Protein AF-A0A662G1K0-F1 (afdb_monomer_lite)

Foldseek 3Di:
DLCVPPVVCVVCLVVVLVVVLVVLLCCCQQQVAQPVRPCCVVPDPSSVVSNVVSPPSVVSCVVRPLDDLAPVVLVVCVVDPDFALVSLLSLLSSLQNLLVVCVLQPLSVVVNVLSVVLNVVSVPDRGDDPVSSVSSSVSSVSNNVLVVVCVVLDVLQSQLLRLCCSLVVPDDSVLSSVLSVVLVVVCVVVVLLDPPSVVDPVSLVVSLVSQLVSCCVSVVVPVVCSVSSSVSNSVSNVVSD

Radius of gyration: 23.86 Å; chains: 1; bounding box: 54×46×72 Å

Secondary structure (DSSP, 8-state):
-TTTT-GGGSTTHHHHHHHHHHHHHHIIIII---GGGS-GGGS-HHHHHHHHHHS-HHHHHHHS-----SHHHHHHHHHS---SHHHHHHHHHHHHHHHHT-TT-HHHHHHHHHHHHHHHHHHH-SS--HHHHHHHHHHHHHHHHHHHHHHHH-TTTHHHHHHHHHH-TTS-HHHHHHHHHHHHHHHHHTT---TTGGG-HHHHHHHHHHHHHHHHHHTGGGGGGHHHHHHHHHHHHHHH-

Structure (mmCIF, N/CA/C/O backbone):
data_AF-A0A662G1K0-F1
#
_entry.id   AF-A0A662G1K0-F1
#
loop_
_atom_site.group_PDB
_atom_site.id
_atom_site.type_symbol
_atom_site.label_atom_id
_atom_site.label_alt_id
_atom_site.label_comp_id
_atom_site.label_asym_id
_atom_site.label_entity_id
_atom_site.label_seq_id
_atom_site.pdbx_PDB_ins_code
_atom_site.Cartn_x
_atom_site.Cartn_y
_atom_site.Cartn_z
_atom_site.occupancy
_atom_site.B_iso_or_equiv
_atom_site.auth_seq_id
_atom_site.auth_comp_id
_atom_site.auth_asym_id
_atom_site.auth_atom_id
_atom_site.pdbx_PDB_model_num
ATOM 1 N N . ASP A 1 1 ? -1.775 19.079 -46.380 1.00 51.78 1 ASP A N 1
ATOM 2 C CA . ASP A 1 1 ? -2.853 19.976 -45.903 1.00 51.78 1 ASP A CA 1
ATOM 3 C C . ASP A 1 1 ? -2.705 20.510 -44.477 1.00 51.78 1 ASP A C 1
ATOM 5 O O . ASP A 1 1 ? -3.042 21.667 -44.270 1.00 51.78 1 ASP A O 1
ATOM 9 N N . MET A 1 2 ? -2.191 19.767 -43.486 1.00 54.09 2 MET A N 1
ATOM 10 C CA . MET A 1 2 ? -2.140 20.275 -42.096 1.00 54.09 2 MET A CA 1
ATOM 11 C C . MET A 1 2 ? -1.169 21.448 -41.841 1.00 54.09 2 MET A C 1
ATOM 13 O O . MET A 1 2 ? -1.464 22.292 -40.997 1.00 54.09 2 MET A O 1
ATOM 17 N N . LEU A 1 3 ? -0.070 21.554 -42.600 1.00 59.84 3 LEU A N 1
ATOM 18 C CA . LEU A 1 3 ? 0.934 22.629 -42.486 1.00 59.84 3 LEU A CA 1
ATOM 19 C C . LEU A 1 3 ? 0.749 23.761 -43.515 1.00 59.84 3 LEU A C 1
ATOM 21 O O . LEU A 1 3 ? 1.625 24.606 -43.664 1.00 59.84 3 LEU A O 1
ATOM 25 N N . LYS A 1 4 ? -0.395 23.816 -44.216 1.00 58.50 4 LYS A N 1
ATOM 26 C CA . LYS A 1 4 ? -0.637 24.748 -45.343 1.00 58.50 4 LYS A CA 1
ATOM 27 C C . LYS A 1 4 ? -0.507 26.244 -44.997 1.00 58.50 4 LYS A C 1
ATOM 29 O O . LYS A 1 4 ? -0.463 27.050 -45.914 1.00 58.50 4 LYS A O 1
ATOM 34 N N . GLY A 1 5 ? -0.451 26.613 -43.713 1.00 66.12 5 GLY A N 1
ATOM 35 C CA . GLY A 1 5 ? -0.224 27.990 -43.246 1.00 66.12 5 GLY A CA 1
ATOM 36 C C . GLY A 1 5 ? 1.174 28.267 -42.681 1.00 66.12 5 GLY A C 1
ATOM 37 O O . GLY A 1 5 ? 1.502 29.424 -42.453 1.00 66.12 5 GLY A O 1
ATOM 38 N N . TYR A 1 6 ? 1.996 27.234 -42.465 1.00 70.06 6 TYR A N 1
ATOM 39 C CA . TYR A 1 6 ? 3.336 27.354 -41.877 1.00 70.06 6 TYR A CA 1
ATOM 40 C C . TYR A 1 6 ? 4.306 26.347 -42.526 1.00 70.06 6 TYR A C 1
ATOM 42 O O . TYR A 1 6 ? 4.700 25.370 -41.888 1.00 70.06 6 TYR A O 1
ATOM 50 N N . PRO A 1 7 ? 4.688 26.543 -43.803 1.00 72.44 7 PRO A N 1
ATOM 51 C CA . PRO A 1 7 ? 5.507 25.582 -44.550 1.00 72.44 7 PRO A CA 1
ATOM 52 C C . PRO A 1 7 ? 6.892 25.347 -43.937 1.00 72.44 7 PRO A C 1
ATOM 54 O O . PRO A 1 7 ? 7.418 24.246 -44.032 1.00 72.44 7 PRO A O 1
ATOM 57 N N . PHE A 1 8 ? 7.447 26.347 -43.244 1.00 78.19 8 PHE A N 1
ATOM 58 C CA . PHE A 1 8 ? 8.737 26.238 -42.553 1.00 78.19 8 PHE A CA 1
ATOM 59 C C . PHE A 1 8 ? 8.740 25.199 -41.419 1.00 78.19 8 PHE A C 1
ATOM 61 O O . PHE A 1 8 ? 9.802 24.779 -40.981 1.00 78.19 8 PHE A O 1
ATOM 68 N N . LEU A 1 9 ? 7.569 24.770 -40.927 1.00 71.19 9 LEU A N 1
ATOM 69 C CA . LEU A 1 9 ? 7.470 23.732 -39.894 1.00 71.19 9 LEU A CA 1
ATOM 70 C C . LEU A 1 9 ? 7.701 22.316 -40.434 1.00 71.19 9 LEU A C 1
ATOM 72 O O . LEU A 1 9 ? 7.849 21.391 -39.638 1.00 71.19 9 LEU A O 1
ATOM 76 N N . ILE A 1 10 ? 7.724 22.131 -41.758 1.00 75.31 10 ILE A N 1
ATOM 77 C CA . ILE A 1 10 ? 7.974 20.825 -42.384 1.00 75.31 10 ILE A CA 1
ATOM 78 C C . ILE A 1 10 ? 9.355 20.298 -41.986 1.00 75.31 10 ILE A C 1
ATOM 80 O O . ILE A 1 10 ? 9.470 19.131 -41.615 1.00 75.31 10 ILE A O 1
ATOM 84 N N . ASP A 1 11 ? 10.366 21.167 -41.977 1.00 80.50 11 ASP A N 1
ATOM 85 C CA . ASP A 1 11 ? 11.749 20.786 -41.674 1.00 80.50 11 ASP A CA 1
ATOM 86 C C . ASP A 1 11 ? 11.922 20.333 -40.214 1.00 80.50 11 ASP A C 1
ATOM 88 O O . ASP A 1 11 ? 12.750 19.478 -39.918 1.00 80.50 11 ASP A O 1
ATOM 92 N N . TYR A 1 12 ? 11.076 20.831 -39.308 1.00 78.62 12 TYR A N 1
ATOM 93 C CA . TYR A 1 12 ? 11.090 20.481 -37.882 1.00 78.62 12 TYR A CA 1
ATOM 94 C C . TYR A 1 12 ? 10.162 19.316 -37.531 1.00 78.62 12 TYR A C 1
ATOM 96 O O . TYR A 1 12 ? 10.107 18.891 -36.375 1.00 78.62 12 TYR A O 1
ATOM 104 N N . LEU A 1 13 ? 9.399 18.794 -38.497 1.00 73.31 13 LEU A N 1
ATOM 105 C CA . LEU A 1 13 ? 8.399 17.762 -38.238 1.00 73.31 13 LEU A CA 1
ATOM 106 C C . LEU A 1 13 ? 9.040 16.475 -37.709 1.00 73.31 13 LEU A C 1
ATOM 108 O O . LEU A 1 13 ? 8.473 15.814 -36.836 1.00 73.31 13 LEU A O 1
ATOM 112 N N . TRP A 1 14 ? 10.226 16.136 -38.217 1.00 74.75 14 TRP A N 1
ATOM 113 C CA . TRP A 1 14 ? 10.980 14.972 -37.764 1.00 74.75 14 TRP A CA 1
ATOM 114 C C . TRP A 1 14 ? 11.442 15.135 -36.313 1.00 74.75 14 TRP A C 1
ATOM 116 O O . TRP A 1 14 ? 11.136 14.273 -35.489 1.00 74.75 14 TRP A O 1
ATOM 126 N N . ASP A 1 15 ? 12.080 16.263 -35.981 1.00 77.38 15 ASP A N 1
ATOM 127 C CA . ASP A 1 15 ? 12.549 16.562 -34.621 1.00 77.38 15 ASP A CA 1
ATOM 128 C C . ASP A 1 15 ? 11.390 16.588 -33.624 1.00 77.38 15 ASP A C 1
ATOM 130 O O . ASP A 1 15 ? 11.456 15.979 -32.556 1.00 77.38 15 ASP A O 1
ATOM 134 N N . TYR A 1 16 ? 10.287 17.242 -33.997 1.00 72.69 16 TYR A N 1
ATOM 135 C CA . TYR A 1 16 ? 9.073 17.294 -33.191 1.00 72.69 16 TYR A CA 1
ATOM 136 C C . TYR A 1 16 ? 8.499 15.894 -32.941 1.00 72.69 16 TYR A C 1
ATOM 138 O O . TYR A 1 16 ? 8.201 15.536 -31.798 1.00 72.69 16 TYR A O 1
ATOM 146 N N . THR A 1 17 ? 8.381 15.076 -33.991 1.00 70.69 17 THR A N 1
ATOM 147 C CA . THR A 1 17 ? 7.891 13.694 -33.880 1.00 70.69 17 THR A CA 1
ATOM 148 C C . THR A 1 17 ? 8.809 12.858 -32.992 1.00 70.69 17 THR A C 1
ATOM 150 O O . THR A 1 17 ? 8.335 12.113 -32.136 1.00 70.69 17 THR A O 1
ATOM 153 N N . TRP A 1 18 ? 10.123 12.985 -33.165 1.00 76.31 18 TRP A N 1
ATOM 154 C CA . TRP A 1 18 ? 11.115 12.237 -32.402 1.00 76.31 18 TRP A CA 1
ATOM 155 C C . TRP A 1 18 ? 11.112 12.622 -30.917 1.00 76.31 18 TRP A C 1
ATOM 157 O O . TRP A 1 18 ? 11.003 11.743 -30.059 1.00 76.31 18 TRP A O 1
ATOM 167 N N . LEU A 1 19 ? 11.129 13.921 -30.601 1.00 75.69 19 LEU A N 1
ATOM 168 C CA . LEU A 1 19 ? 11.040 14.414 -29.223 1.00 75.69 19 LEU A CA 1
ATOM 169 C C . LEU A 1 19 ? 9.725 14.006 -28.561 1.00 75.69 19 LEU A C 1
ATOM 171 O O . LEU A 1 19 ? 9.726 13.597 -27.403 1.00 75.69 19 LEU A O 1
ATOM 175 N N . THR A 1 20 ? 8.612 14.046 -29.296 1.00 72.88 20 THR A N 1
ATOM 176 C CA . THR A 1 20 ? 7.308 13.631 -28.764 1.00 72.88 20 THR A CA 1
ATOM 177 C C . THR A 1 20 ? 7.250 12.119 -28.536 1.00 72.88 20 THR A C 1
ATOM 179 O O . THR A 1 20 ? 6.711 11.677 -27.523 1.00 72.88 20 THR A O 1
ATOM 182 N N . LYS A 1 21 ? 7.869 11.305 -29.404 1.00 72.81 21 LYS A N 1
ATOM 183 C CA . LYS A 1 21 ? 8.035 9.861 -29.163 1.00 72.81 21 LYS A CA 1
ATOM 184 C C . LYS A 1 21 ? 8.850 9.595 -27.900 1.00 72.81 21 LYS A C 1
ATOM 186 O O . LYS A 1 21 ? 8.463 8.735 -27.116 1.00 72.81 21 LYS A O 1
ATOM 191 N N . ILE A 1 22 ? 9.933 10.341 -27.674 1.00 77.44 22 ILE A N 1
ATOM 192 C CA . ILE A 1 22 ? 10.730 10.243 -26.441 1.00 77.44 22 ILE A CA 1
ATOM 193 C C . ILE A 1 22 ? 9.911 10.663 -25.227 1.00 77.44 22 ILE A C 1
ATOM 195 O O . ILE A 1 22 ? 9.928 9.956 -24.227 1.00 77.44 22 ILE A O 1
ATOM 199 N N . TYR A 1 23 ? 9.184 11.775 -25.320 1.00 74.38 23 TYR A N 1
ATOM 200 C CA . TYR A 1 23 ? 8.322 12.279 -24.257 1.00 74.38 23 TYR A CA 1
ATOM 201 C C . TYR A 1 23 ? 7.276 11.232 -23.858 1.00 74.38 23 TYR A C 1
ATOM 203 O O . TYR A 1 23 ? 7.222 10.815 -22.703 1.00 74.38 23 TYR A O 1
ATOM 211 N N . ILE A 1 24 ? 6.514 10.719 -24.829 1.00 71.31 24 ILE A N 1
ATOM 212 C CA . ILE A 1 24 ? 5.494 9.693 -24.592 1.00 71.31 24 ILE A CA 1
ATOM 213 C C . ILE A 1 24 ? 6.126 8.408 -24.048 1.00 71.31 24 ILE A C 1
ATOM 215 O O . ILE A 1 24 ? 5.634 7.851 -23.069 1.00 71.31 24 ILE A O 1
ATOM 219 N N . ALA A 1 25 ? 7.228 7.939 -24.640 1.00 72.19 25 ALA A N 1
ATOM 220 C CA . ALA A 1 25 ? 7.915 6.741 -24.169 1.00 72.19 25 ALA A CA 1
ATOM 221 C C . ALA A 1 25 ? 8.460 6.913 -22.745 1.00 72.19 25 ALA A C 1
ATOM 223 O O . ALA A 1 25 ? 8.382 5.976 -21.958 1.00 72.19 25 ALA A O 1
ATOM 224 N N . TYR A 1 26 ? 8.980 8.090 -22.391 1.00 74.06 26 TYR A N 1
ATOM 225 C CA . TYR A 1 26 ? 9.459 8.400 -21.047 1.00 74.06 26 TYR A CA 1
ATOM 226 C C . TYR A 1 26 ? 8.316 8.365 -20.033 1.00 74.06 26 TYR A C 1
ATOM 228 O O . TYR A 1 26 ? 8.387 7.605 -19.067 1.00 74.06 26 TYR A O 1
ATOM 236 N N . HIS A 1 27 ? 7.246 9.123 -20.279 1.00 70.44 27 HIS A N 1
ATOM 237 C CA . HIS A 1 27 ? 6.104 9.180 -19.370 1.00 70.44 27 HIS A CA 1
ATOM 238 C C . HIS A 1 27 ? 5.431 7.818 -19.228 1.00 70.44 27 HIS A C 1
ATOM 240 O O . HIS A 1 27 ? 5.156 7.372 -18.118 1.00 70.44 27 HIS A O 1
ATOM 246 N N . LYS A 1 28 ? 5.268 7.079 -20.324 1.00 71.12 28 LYS A N 1
ATOM 247 C CA . LYS A 1 28 ? 4.737 5.721 -20.254 1.00 71.12 28 LYS A CA 1
ATOM 248 C C . LYS A 1 28 ? 5.676 4.770 -19.525 1.00 71.12 28 LYS A C 1
ATOM 250 O O . LYS A 1 28 ? 5.234 3.941 -18.744 1.00 71.12 28 LYS A O 1
ATOM 255 N N . LYS A 1 29 ? 6.986 4.860 -19.751 1.00 68.12 29 LYS A N 1
ATOM 256 C CA . LYS A 1 29 ? 7.946 3.946 -19.127 1.00 68.12 29 LYS A CA 1
ATOM 257 C C . LYS A 1 29 ? 8.074 4.180 -17.622 1.00 68.12 29 LYS A C 1
ATOM 259 O O . LYS A 1 29 ? 8.094 3.200 -16.876 1.00 68.12 29 LYS A O 1
ATOM 264 N N . PHE A 1 30 ? 8.190 5.436 -17.202 1.00 63.94 30 PHE A N 1
ATOM 265 C CA . PHE A 1 30 ? 8.553 5.805 -15.833 1.00 63.94 30 PHE A CA 1
ATOM 266 C C . PHE A 1 30 ? 7.368 6.262 -14.988 1.00 63.94 30 PHE A C 1
ATOM 268 O O . PHE A 1 30 ? 7.340 5.955 -13.803 1.00 63.94 30 PHE A O 1
ATOM 275 N N . GLU A 1 31 ? 6.386 6.934 -15.583 1.00 62.38 31 GLU A N 1
ATOM 276 C CA . GLU A 1 31 ? 5.199 7.418 -14.868 1.00 62.38 31 GLU A CA 1
ATOM 277 C C . GLU A 1 31 ? 3.968 6.528 -15.114 1.00 62.38 31 GLU A C 1
ATOM 279 O O . GLU A 1 31 ? 2.988 6.634 -14.384 1.00 62.38 31 GLU A O 1
ATOM 284 N N . LYS A 1 32 ? 4.027 5.627 -16.112 1.00 64.81 32 LYS A N 1
ATOM 285 C CA . LYS A 1 32 ? 2.939 4.728 -16.564 1.00 64.81 32 LYS A CA 1
ATOM 286 C C . LYS A 1 32 ? 1.611 5.451 -16.807 1.00 64.81 32 LYS A C 1
ATOM 288 O O . LYS A 1 32 ? 0.544 4.855 -16.698 1.00 64.81 32 LYS A O 1
ATOM 293 N N . VAL A 1 33 ? 1.705 6.726 -17.164 1.00 59.38 33 VAL A N 1
ATOM 294 C CA . VAL A 1 33 ? 0.578 7.574 -17.541 1.00 59.38 33 VAL A CA 1
ATOM 295 C C . VAL A 1 33 ? 0.084 7.120 -18.912 1.00 59.38 33 VAL A C 1
ATOM 297 O O . VAL A 1 33 ? 0.888 6.905 -19.830 1.00 59.38 33 VAL A O 1
ATOM 300 N N . GLY A 1 34 ? -1.230 6.939 -19.046 1.00 56.38 34 GLY A N 1
ATOM 301 C CA . GLY A 1 34 ? -1.847 6.639 -20.336 1.00 56.38 34 GLY A CA 1
ATOM 302 C C . GLY A 1 34 ? -1.589 7.772 -21.332 1.00 56.38 34 GLY A C 1
ATOM 303 O O . GLY A 1 34 ? -1.461 8.932 -20.952 1.00 56.38 34 GLY A O 1
ATOM 304 N N . ILE A 1 35 ? -1.522 7.473 -22.631 1.00 55.06 35 ILE A N 1
ATOM 305 C CA . ILE A 1 35 ? -1.269 8.520 -23.641 1.00 55.06 35 ILE A CA 1
ATOM 306 C C . ILE A 1 35 ? -2.387 9.578 -23.631 1.00 55.06 35 ILE A C 1
ATOM 308 O O . ILE A 1 35 ? -2.112 10.764 -23.808 1.00 55.06 35 ILE A O 1
ATOM 312 N N . ASP A 1 36 ? -3.610 9.162 -23.302 1.00 53.97 36 ASP A N 1
ATOM 313 C CA . ASP A 1 36 ? -4.770 10.039 -23.123 1.00 53.97 36 ASP A CA 1
ATOM 314 C C . ASP A 1 36 ? -4.659 10.933 -21.867 1.00 53.97 36 ASP A C 1
ATOM 316 O O . ASP A 1 36 ? -5.175 12.048 -21.841 1.00 53.97 36 ASP A O 1
ATOM 320 N N . GLU A 1 37 ? -3.914 10.503 -20.844 1.00 50.88 37 GLU A N 1
ATOM 321 C CA . GLU A 1 37 ? -3.718 11.230 -19.580 1.00 50.88 37 GLU A CA 1
ATOM 322 C C . GLU A 1 37 ? -2.590 12.275 -19.644 1.00 50.88 37 GLU A C 1
ATOM 324 O O . GLU A 1 37 ? -2.518 13.160 -18.788 1.00 50.88 37 GLU A O 1
ATOM 329 N N . LEU A 1 38 ? -1.741 12.254 -20.682 1.00 57.25 38 LEU A N 1
ATOM 330 C CA . LEU A 1 38 ? -0.623 13.198 -20.861 1.00 57.25 38 LEU A CA 1
ATOM 331 C C . LEU A 1 38 ? -1.056 14.650 -21.138 1.00 57.25 38 LEU A C 1
ATOM 333 O O . LEU A 1 38 ? -0.240 15.483 -21.532 1.00 57.25 38 LEU A O 1
ATOM 337 N N . LYS A 1 39 ? -2.343 14.976 -20.955 1.00 54.09 39 LYS A N 1
ATOM 338 C CA . LYS A 1 39 ? -2.956 16.270 -21.293 1.00 54.09 39 LYS A CA 1
ATOM 339 C C . LYS A 1 39 ? -2.607 16.725 -22.713 1.00 54.09 39 LYS A C 1
ATOM 341 O O . LYS A 1 39 ? -2.542 17.926 -22.985 1.00 54.09 39 LYS A O 1
ATOM 346 N N . ILE A 1 40 ? -2.446 15.773 -23.639 1.00 52.75 40 ILE A N 1
ATOM 347 C CA . ILE A 1 40 ? -2.358 16.032 -25.085 1.00 52.75 40 ILE A CA 1
ATOM 348 C C . ILE A 1 40 ? -3.594 16.828 -25.546 1.00 52.75 40 ILE A C 1
ATOM 350 O O . ILE A 1 40 ? -3.496 17.628 -26.468 1.00 52.75 40 ILE A O 1
ATOM 354 N N . GLU A 1 41 ? -4.718 16.715 -24.833 1.00 44.84 41 GLU A N 1
ATOM 355 C CA . GLU A 1 41 ? -5.929 17.529 -25.006 1.00 44.84 41 GLU A CA 1
ATOM 356 C C . GLU A 1 41 ? -5.727 19.048 -24.853 1.00 44.84 41 GLU A C 1
ATOM 358 O O . GLU A 1 41 ? -6.492 19.824 -25.421 1.00 44.84 41 GLU A O 1
ATOM 363 N N . SER A 1 42 ? -4.698 19.496 -24.120 1.00 50.91 42 SER A N 1
ATOM 364 C CA . SER A 1 42 ? -4.349 20.924 -24.012 1.00 50.91 42 SER A CA 1
ATOM 365 C C . SER A 1 42 ? -3.658 21.472 -25.266 1.00 50.91 42 SER A C 1
ATOM 367 O O . SER A 1 42 ? -3.512 22.686 -25.427 1.00 50.91 42 SER A O 1
ATOM 369 N N . LEU A 1 43 ? -3.236 20.584 -26.169 1.00 58.72 43 LEU A N 1
ATOM 370 C CA . LEU A 1 43 ? -2.628 20.942 -27.438 1.00 58.72 43 LEU A CA 1
ATOM 371 C C . LEU A 1 43 ? -3.712 21.262 -28.471 1.00 58.72 43 LEU A C 1
ATOM 373 O O . LEU A 1 43 ? -4.843 20.782 -28.414 1.00 58.72 43 LEU A O 1
ATOM 377 N N . SER A 1 44 ? -3.365 22.081 -29.465 1.00 58.78 44 SER A N 1
ATOM 378 C CA . SER A 1 44 ? -4.309 22.411 -30.534 1.00 58.78 44 SER A CA 1
ATOM 379 C C . SER A 1 44 ? -4.816 21.134 -31.224 1.00 58.78 44 SER A C 1
ATOM 381 O O . SER A 1 44 ? -4.057 20.181 -31.400 1.00 58.78 44 SER A O 1
ATOM 383 N N . LYS A 1 45 ? -6.066 21.119 -31.709 1.00 61.97 45 LYS A N 1
ATOM 384 C CA . LYS A 1 45 ? -6.633 19.970 -32.452 1.00 61.97 45 LYS A CA 1
ATOM 385 C C . LYS A 1 45 ? -5.727 19.478 -33.594 1.00 61.97 45 LYS A C 1
ATOM 387 O O . LYS A 1 45 ? -5.708 18.290 -33.900 1.00 61.97 45 LYS A O 1
ATOM 392 N N . LYS A 1 46 ? -4.963 20.387 -34.214 1.00 59.91 46 LYS A N 1
ATOM 393 C CA . LYS A 1 46 ? -3.985 20.062 -35.265 1.00 59.91 46 LYS A CA 1
ATOM 394 C C . LYS A 1 46 ? -2.770 19.313 -34.712 1.00 59.91 46 LYS A C 1
ATOM 396 O O . LYS A 1 46 ? -2.288 18.399 -35.363 1.00 59.91 46 LYS A O 1
ATOM 401 N N . THR A 1 47 ? -2.314 19.666 -33.515 1.00 62.81 47 THR A N 1
ATOM 402 C CA . THR A 1 47 ? -1.208 19.009 -32.810 1.00 62.81 47 THR A CA 1
ATOM 403 C C . THR A 1 47 ? -1.593 17.606 -32.347 1.00 62.81 47 THR A C 1
ATOM 405 O O . THR A 1 47 ? -0.830 16.674 -32.561 1.00 62.81 47 THR A O 1
ATOM 408 N N . ILE A 1 48 ? -2.802 17.430 -31.803 1.00 61.72 48 ILE A N 1
ATOM 409 C CA . ILE A 1 48 ? -3.327 16.108 -31.413 1.00 61.72 48 ILE A CA 1
ATOM 410 C C . ILE A 1 48 ? -3.379 15.179 -32.627 1.00 61.72 48 ILE A C 1
ATOM 412 O O . ILE A 1 48 ? -2.873 14.061 -32.580 1.00 61.72 48 ILE A O 1
ATOM 416 N N . LYS A 1 49 ? -3.931 15.671 -33.742 1.00 65.94 49 LYS A N 1
ATOM 417 C CA . LYS A 1 49 ? -4.017 14.913 -34.991 1.00 65.94 49 LYS A CA 1
ATOM 418 C C . LYS A 1 49 ? -2.635 14.586 -35.566 1.00 65.94 49 LYS A C 1
ATOM 420 O O . LYS A 1 49 ? -2.420 13.473 -36.026 1.00 65.94 49 LYS A O 1
ATOM 425 N N . LEU A 1 50 ? -1.683 15.518 -35.481 1.00 67.38 50 LEU A N 1
ATOM 426 C CA . LEU A 1 50 ? -0.299 15.284 -35.891 1.00 67.38 50 LEU A CA 1
ATOM 427 C C . LEU A 1 50 ? 0.351 14.174 -35.061 1.00 67.38 50 LEU A C 1
ATOM 429 O O . LEU A 1 50 ? 0.959 13.277 -35.631 1.00 67.38 50 LEU A O 1
ATOM 433 N N . ILE A 1 51 ? 0.188 14.201 -33.736 1.00 63.12 51 ILE A N 1
ATOM 434 C CA . ILE A 1 51 ? 0.692 13.163 -32.828 1.00 63.12 51 ILE A CA 1
ATOM 435 C C . ILE A 1 51 ? 0.056 11.810 -33.169 1.00 63.12 51 ILE A C 1
ATOM 437 O O . ILE A 1 51 ? 0.783 10.842 -33.349 1.00 63.12 51 ILE A O 1
ATOM 441 N N . GLN A 1 52 ? -1.266 11.746 -33.340 1.00 63.94 52 GLN A N 1
ATOM 442 C CA . GLN A 1 52 ? -1.973 10.508 -33.694 1.00 63.94 52 GLN A CA 1
ATOM 443 C C . GLN A 1 52 ? -1.548 9.927 -35.053 1.00 63.94 52 GLN A C 1
ATOM 445 O O . GLN A 1 52 ? -1.500 8.710 -35.201 1.00 63.94 52 GLN A O 1
ATOM 450 N N . GLU A 1 53 ? -1.240 10.772 -36.043 1.00 67.12 53 GLU A N 1
ATOM 451 C CA . GLU A 1 53 ? -0.804 10.330 -37.377 1.00 67.12 53 GLU A CA 1
ATOM 452 C C . GLU A 1 53 ? 0.694 9.971 -37.444 1.00 67.12 53 GLU A C 1
ATOM 454 O O . GLU A 1 53 ? 1.091 9.165 -38.282 1.00 67.12 53 GLU A O 1
ATOM 459 N N . THR A 1 54 ? 1.540 10.557 -36.587 1.00 65.00 54 THR A N 1
ATOM 460 C CA . THR A 1 54 ? 3.011 10.375 -36.632 1.00 65.00 54 THR A CA 1
ATOM 461 C C . THR A 1 54 ? 3.562 9.425 -35.568 1.00 65.00 54 THR A C 1
ATOM 463 O O . THR A 1 54 ? 4.674 8.892 -35.708 1.00 65.00 54 THR A O 1
ATOM 466 N N . ILE A 1 55 ? 2.806 9.201 -34.494 1.00 63.56 55 ILE A N 1
ATOM 467 C CA . ILE A 1 55 ? 3.193 8.370 -33.360 1.00 63.56 55 ILE A CA 1
ATOM 468 C C . ILE A 1 55 ? 2.251 7.181 -33.302 1.00 63.56 55 ILE A C 1
ATOM 470 O O . ILE A 1 55 ? 1.076 7.319 -32.971 1.00 63.56 55 ILE A O 1
ATOM 474 N N . ASP A 1 56 ? 2.790 5.996 -33.578 1.00 67.56 56 ASP A N 1
ATOM 475 C CA . ASP A 1 56 ? 2.071 4.758 -33.330 1.00 67.56 56 ASP A CA 1
ATOM 476 C C . ASP A 1 56 ? 2.014 4.502 -31.816 1.00 67.56 56 ASP A C 1
ATOM 478 O O . ASP A 1 56 ? 2.882 3.887 -31.198 1.00 67.56 56 ASP A O 1
ATOM 482 N N . VAL A 1 57 ? 0.972 5.051 -31.198 1.00 59.25 57 VAL A N 1
ATOM 483 C CA . VAL A 1 57 ? 0.611 4.872 -29.787 1.00 59.25 57 VAL A CA 1
ATOM 484 C C . VAL A 1 57 ? 0.535 3.383 -29.423 1.00 59.25 57 VAL A C 1
ATOM 486 O O . VAL A 1 57 ? 0.915 3.012 -28.307 1.00 59.25 57 VAL A O 1
ATOM 489 N N . ARG A 1 58 ? 0.099 2.525 -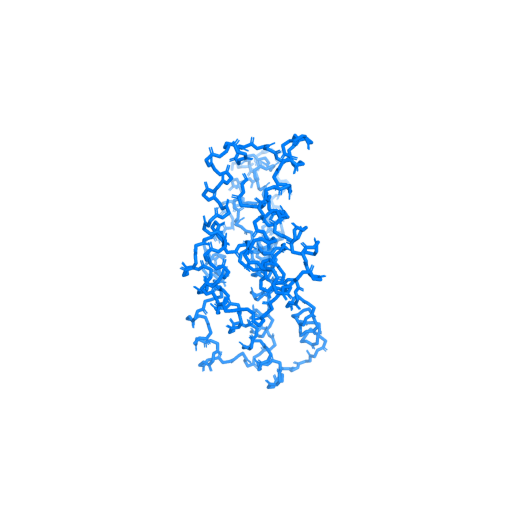30.360 1.00 61.38 58 ARG A N 1
ATOM 490 C CA . ARG A 1 58 ? -0.021 1.075 -30.152 1.00 61.38 58 ARG A CA 1
ATOM 491 C C . ARG A 1 58 ? 1.353 0.426 -30.097 1.00 61.38 58 ARG A C 1
ATOM 493 O O . ARG A 1 58 ? 1.606 -0.328 -29.168 1.00 61.38 58 ARG A O 1
ATOM 500 N N . GLU A 1 59 ? 2.269 0.813 -30.984 1.00 66.88 59 GLU A N 1
ATOM 501 C CA . GLU A 1 59 ? 3.671 0.367 -30.938 1.00 66.88 59 GLU A CA 1
ATOM 502 C C . GLU A 1 59 ? 4.322 0.690 -29.579 1.00 66.88 59 GLU A C 1
ATOM 504 O O . GLU A 1 59 ? 5.079 -0.110 -29.026 1.00 66.88 59 GLU A O 1
ATOM 509 N N . ILE A 1 60 ? 4.012 1.854 -28.995 1.00 62.00 60 ILE A N 1
ATOM 510 C CA . ILE A 1 60 ? 4.524 2.235 -27.671 1.00 62.00 60 ILE A CA 1
ATOM 511 C C . ILE A 1 60 ? 3.843 1.419 -26.551 1.00 62.00 60 ILE A C 1
ATOM 513 O O . ILE A 1 60 ? 4.507 1.060 -25.582 1.00 62.00 60 ILE A O 1
ATOM 517 N N . GLU A 1 61 ? 2.542 1.118 -26.651 1.00 57.22 61 GLU A N 1
ATOM 518 C CA . GLU A 1 61 ? 1.819 0.232 -25.709 1.00 57.22 61 GLU A CA 1
ATOM 519 C C . GLU A 1 61 ? 2.356 -1.194 -25.717 1.00 57.22 61 GLU A C 1
ATOM 521 O O . GLU A 1 61 ? 2.649 -1.745 -24.660 1.00 57.22 61 GLU A O 1
ATOM 526 N N . GLU A 1 62 ? 2.586 -1.753 -26.898 1.00 65.19 62 GLU A N 1
ATOM 527 C CA . GLU A 1 62 ? 3.167 -3.083 -27.052 1.00 65.19 62 GLU A CA 1
ATOM 528 C C . GLU A 1 62 ? 4.598 -3.149 -26.504 1.00 65.19 62 GLU A C 1
ATOM 530 O O . GLU A 1 62 ? 4.984 -4.138 -25.879 1.00 65.19 62 GLU A O 1
ATOM 535 N N . LYS A 1 63 ? 5.390 -2.083 -26.690 1.00 66.06 63 LYS A N 1
ATOM 536 C CA . LYS A 1 63 ? 6.776 -2.017 -26.197 1.00 66.06 63 LYS A CA 1
ATOM 537 C C . LYS A 1 63 ? 6.886 -1.758 -24.694 1.00 66.06 63 LYS A C 1
ATOM 539 O O . LYS A 1 63 ? 7.857 -2.205 -24.083 1.00 66.06 63 LYS A O 1
ATOM 544 N N . TYR A 1 64 ? 5.933 -1.044 -24.097 1.00 61.47 64 TYR A N 1
ATOM 545 C CA . TYR A 1 64 ? 5.962 -0.658 -22.683 1.00 61.47 64 TYR A CA 1
ATOM 546 C C .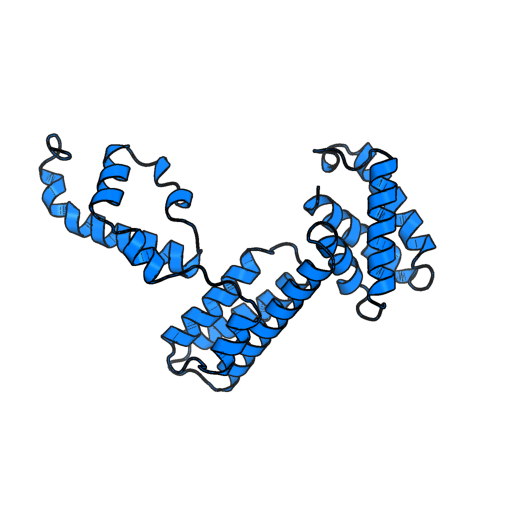 TYR A 1 64 ? 4.605 -0.894 -22.005 1.00 61.47 64 TYR A C 1
ATOM 548 O O . TYR A 1 64 ? 3.953 0.073 -21.603 1.00 61.47 64 TYR A O 1
ATOM 556 N N . PRO A 1 65 ? 4.182 -2.159 -21.835 1.00 63.94 65 PRO A N 1
ATOM 557 C CA . PRO A 1 65 ? 2.917 -2.460 -21.186 1.00 63.94 65 PRO A CA 1
ATOM 558 C C . PRO A 1 65 ? 2.931 -2.025 -19.716 1.00 63.94 65 PRO A C 1
ATOM 560 O O . PRO A 1 65 ? 3.956 -2.100 -19.020 1.00 63.94 65 PRO A O 1
ATOM 563 N N . THR A 1 66 ? 1.770 -1.615 -19.213 1.00 63.38 66 THR A N 1
ATOM 564 C CA . THR A 1 66 ? 1.558 -1.422 -17.776 1.00 63.38 66 THR A CA 1
ATOM 565 C C . THR A 1 66 ? 1.520 -2.786 -17.095 1.00 63.38 66 THR A C 1
ATOM 567 O O . THR A 1 66 ? 0.577 -3.559 -17.252 1.00 63.38 66 THR A O 1
ATOM 570 N N . VAL A 1 67 ? 2.580 -3.116 -16.354 1.00 74.31 67 VAL A N 1
ATOM 571 C CA . VAL A 1 67 ? 2.714 -4.413 -15.685 1.00 74.31 67 VAL A CA 1
ATOM 572 C C . VAL A 1 67 ? 2.264 -4.294 -14.233 1.00 74.31 67 VAL A C 1
ATOM 574 O O . VAL A 1 67 ? 2.879 -3.569 -13.457 1.00 74.31 67 VAL A O 1
ATOM 577 N N . SER A 1 68 ? 1.218 -5.035 -13.862 1.00 82.81 68 SER A N 1
ATOM 578 C CA . SER A 1 68 ? 0.802 -5.192 -12.464 1.00 82.81 68 SER A CA 1
ATOM 579 C C . SER A 1 68 ? 1.765 -6.116 -11.720 1.00 82.81 68 SER A C 1
ATOM 581 O O . SER A 1 68 ? 2.127 -7.184 -12.218 1.00 82.81 68 SER A O 1
ATOM 583 N N . ILE A 1 69 ? 2.164 -5.726 -10.509 1.00 90.31 69 ILE A N 1
ATOM 584 C CA . ILE A 1 69 ? 2.990 -6.574 -9.640 1.00 90.31 69 ILE A CA 1
ATOM 585 C C . ILE A 1 69 ? 2.094 -7.526 -8.859 1.00 90.31 69 ILE A C 1
ATOM 587 O O . ILE A 1 69 ? 1.667 -7.226 -7.747 1.00 90.31 69 ILE A O 1
ATOM 591 N N . ASP A 1 70 ? 1.781 -8.655 -9.479 1.00 90.94 70 ASP A N 1
ATOM 592 C CA . ASP A 1 70 ? 0.990 -9.745 -8.916 1.00 90.94 70 ASP A CA 1
ATOM 593 C C . ASP A 1 70 ? 1.833 -11.025 -8.750 1.00 90.94 70 ASP A C 1
ATOM 595 O O . ASP A 1 70 ? 3.053 -11.050 -8.946 1.00 90.94 70 ASP A O 1
ATOM 599 N N . GLU A 1 71 ? 1.190 -12.122 -8.363 1.00 92.12 71 GLU A N 1
ATOM 600 C CA . GLU A 1 71 ? 1.871 -13.407 -8.208 1.00 92.12 7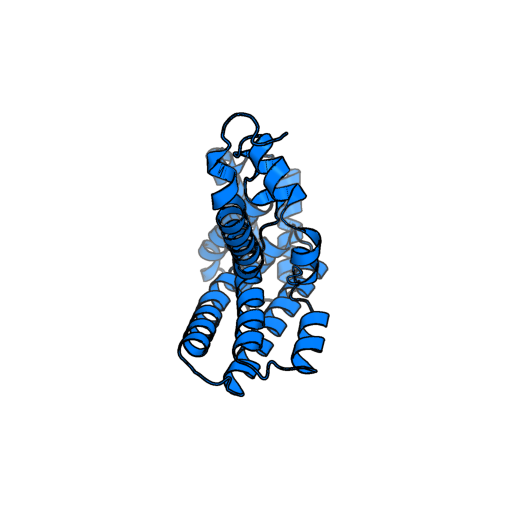1 GLU A CA 1
ATOM 601 C C . GLU A 1 71 ? 2.469 -13.944 -9.505 1.00 92.12 71 GLU A C 1
ATOM 603 O O . GLU A 1 71 ? 3.502 -14.614 -9.476 1.00 92.12 71 GLU A O 1
ATOM 608 N N . GLU A 1 72 ? 1.830 -13.676 -10.642 1.00 92.31 72 GLU A N 1
ATOM 609 C CA . GLU A 1 72 ? 2.335 -14.111 -11.937 1.00 92.31 72 GLU A CA 1
ATOM 610 C C . GLU A 1 72 ? 3.577 -13.307 -12.320 1.00 92.31 72 GLU A C 1
ATOM 612 O O . GLU A 1 72 ? 4.556 -13.871 -12.810 1.00 92.31 72 GLU A O 1
ATOM 617 N N . TYR A 1 73 ? 3.607 -12.008 -12.021 1.00 92.62 73 TYR A N 1
ATOM 618 C CA . TYR A 1 73 ? 4.809 -11.190 -12.125 1.00 92.62 73 TYR A CA 1
ATOM 619 C C . TYR A 1 73 ? 5.951 -11.756 -11.279 1.00 92.62 73 TYR A C 1
ATOM 621 O O . TYR A 1 73 ? 7.054 -11.948 -11.792 1.00 92.62 73 TYR A O 1
ATOM 629 N N . VAL A 1 74 ? 5.684 -12.105 -10.017 1.00 94.88 74 VAL A N 1
ATOM 630 C CA . VAL A 1 74 ? 6.673 -12.733 -9.126 1.00 94.88 74 VAL A CA 1
ATOM 631 C C . VAL A 1 74 ? 7.180 -14.058 -9.703 1.00 94.88 74 VAL A C 1
ATOM 633 O O . 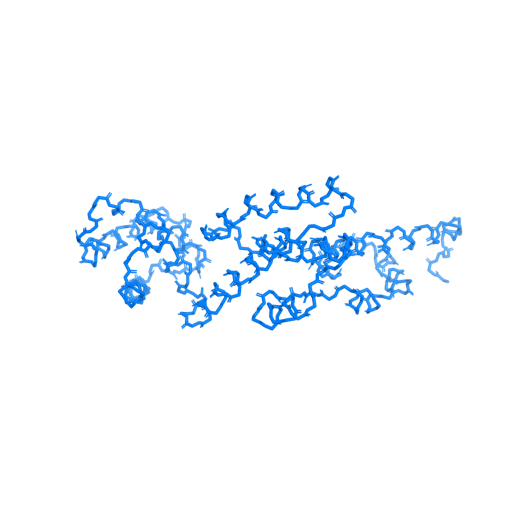VAL A 1 74 ? 8.392 -14.289 -9.746 1.00 94.88 74 VAL A O 1
ATOM 636 N N . ARG A 1 75 ? 6.283 -14.927 -10.191 1.00 94.31 75 ARG A N 1
ATOM 637 C CA . ARG A 1 75 ? 6.655 -16.206 -10.821 1.00 94.31 75 ARG A CA 1
ATOM 638 C C . ARG A 1 75 ? 7.539 -15.993 -12.048 1.00 94.31 75 ARG A C 1
ATOM 640 O O . ARG A 1 75 ? 8.563 -16.668 -12.181 1.00 94.31 75 ARG A O 1
ATOM 647 N N . ARG A 1 76 ? 7.184 -15.044 -12.921 1.00 93.44 76 ARG A N 1
ATOM 648 C CA . ARG A 1 76 ? 7.973 -14.691 -14.112 1.00 93.44 76 ARG A CA 1
ATOM 649 C C . ARG A 1 76 ? 9.343 -14.132 -13.740 1.00 93.44 76 ARG A C 1
ATOM 651 O O . ARG A 1 76 ? 10.338 -14.594 -14.294 1.00 93.44 76 ARG A O 1
ATOM 658 N N . LEU A 1 77 ? 9.407 -13.221 -12.769 1.00 93.06 77 LEU A N 1
ATOM 659 C CA . LEU A 1 77 ? 10.655 -12.624 -12.288 1.00 93.06 77 LEU A CA 1
ATOM 660 C C . LEU A 1 77 ? 11.591 -13.670 -11.668 1.00 93.06 77 LEU A C 1
ATOM 662 O O . LEU A 1 77 ? 12.800 -13.619 -11.878 1.00 93.06 77 LEU A O 1
ATOM 666 N N . ARG A 1 78 ? 11.040 -14.651 -10.943 1.00 93.56 78 ARG A N 1
ATOM 667 C CA . ARG A 1 78 ? 11.818 -15.756 -10.368 1.00 93.56 78 ARG A CA 1
ATOM 668 C C . ARG A 1 78 ? 12.363 -16.704 -11.441 1.00 93.56 78 ARG A C 1
ATOM 670 O O . ARG A 1 78 ? 13.502 -17.146 -11.328 1.00 93.56 78 ARG A O 1
ATOM 677 N N . ARG A 1 79 ? 11.568 -17.021 -12.470 1.00 94.62 79 ARG A N 1
ATOM 678 C CA . ARG A 1 79 ? 11.993 -17.885 -13.590 1.00 94.62 79 ARG A CA 1
ATOM 679 C C . ARG A 1 79 ? 13.045 -17.208 -14.468 1.00 94.62 79 ARG A C 1
ATOM 681 O O . ARG A 1 79 ? 13.997 -17.859 -14.883 1.00 94.62 79 ARG A O 1
ATOM 688 N N . ASN A 1 80 ? 12.874 -15.913 -14.728 1.00 93.38 80 ASN A N 1
ATOM 689 C CA . ASN A 1 80 ? 13.719 -15.128 -15.622 1.00 93.38 80 ASN A CA 1
ATOM 690 C C . ASN A 1 80 ? 14.229 -13.862 -14.908 1.00 93.38 80 ASN A C 1
ATOM 692 O O . ASN A 1 80 ? 13.739 -12.764 -15.183 1.00 93.38 80 ASN A O 1
ATOM 696 N N . PRO A 1 81 ? 15.201 -13.991 -13.986 1.00 92.00 81 PRO A N 1
ATOM 697 C CA . PRO A 1 81 ? 15.760 -12.839 -13.291 1.00 92.00 81 PRO A CA 1
ATOM 698 C C . PRO A 1 81 ? 16.507 -11.908 -14.265 1.00 92.00 81 PRO A C 1
ATOM 700 O O . PRO A 1 81 ? 17.120 -12.385 -15.229 1.00 92.00 81 PRO A O 1
ATOM 703 N N . PRO A 1 82 ? 16.505 -10.583 -14.024 1.00 90.81 82 PRO A N 1
ATOM 704 C CA . PRO A 1 82 ? 17.133 -9.626 -14.924 1.00 90.81 82 PRO A CA 1
ATOM 705 C C . PRO A 1 82 ? 18.652 -9.826 -14.959 1.00 90.81 82 PRO A C 1
ATOM 707 O O . PRO A 1 82 ? 19.331 -9.729 -13.939 1.00 90.81 82 PRO A O 1
ATOM 710 N N . ARG A 1 83 ? 19.188 -10.082 -16.158 1.00 88.38 83 ARG A N 1
ATOM 711 C CA . ARG A 1 83 ? 20.632 -10.290 -16.388 1.00 88.38 83 ARG A CA 1
ATOM 712 C C . ARG A 1 83 ? 21.371 -9.025 -16.816 1.00 88.38 83 ARG A C 1
ATOM 714 O O . ARG A 1 83 ? 22.592 -8.962 -16.721 1.00 88.38 83 ARG A O 1
ATOM 721 N N . THR A 1 84 ? 20.643 -8.022 -17.303 1.00 89.38 84 THR A N 1
ATOM 722 C CA . THR A 1 84 ? 21.204 -6.749 -17.765 1.00 89.38 84 THR A CA 1
ATOM 723 C C . THR A 1 84 ? 20.773 -5.616 -16.844 1.00 89.38 84 THR A C 1
ATOM 725 O O . THR A 1 84 ? 19.707 -5.670 -16.228 1.00 89.38 84 THR A O 1
ATOM 728 N N . ARG A 1 85 ? 21.580 -4.548 -16.779 1.00 85.31 85 ARG A N 1
ATOM 729 C CA . ARG A 1 85 ? 21.227 -3.346 -16.009 1.00 85.31 85 ARG A CA 1
ATOM 730 C C . ARG A 1 85 ? 19.910 -2.736 -16.490 1.00 85.31 85 ARG A C 1
ATOM 732 O O . ARG A 1 85 ? 19.114 -2.321 -15.663 1.00 85.31 85 ARG A O 1
ATOM 739 N N . GLY A 1 86 ? 19.675 -2.720 -17.805 1.00 84.25 86 GLY A N 1
ATOM 740 C CA . GLY A 1 86 ? 18.422 -2.234 -18.389 1.00 84.25 86 GLY A CA 1
ATOM 741 C C . GLY A 1 86 ? 17.208 -3.007 -17.876 1.00 84.25 86 GLY A C 1
ATOM 742 O O . GLY A 1 86 ? 16.304 -2.400 -17.319 1.00 84.25 86 GLY A O 1
ATOM 743 N N . ALA A 1 87 ? 17.248 -4.342 -17.939 1.00 88.12 87 ALA A N 1
ATOM 744 C CA . ALA A 1 87 ? 16.159 -5.182 -17.442 1.00 88.12 87 ALA A CA 1
ATOM 745 C C . ALA A 1 87 ? 15.943 -5.030 -15.927 1.00 88.12 87 ALA A C 1
ATOM 747 O O . ALA A 1 87 ? 14.810 -5.031 -15.456 1.00 88.12 87 ALA A O 1
ATOM 748 N N . ALA A 1 88 ? 17.020 -4.878 -15.151 1.00 89.69 88 ALA A N 1
ATOM 749 C CA . ALA A 1 88 ? 16.910 -4.623 -13.719 1.00 89.69 88 ALA A CA 1
ATOM 750 C C . ALA A 1 88 ? 16.270 -3.256 -13.435 1.00 89.69 88 ALA A C 1
ATOM 752 O O . ALA A 1 88 ? 15.428 -3.170 -12.546 1.00 89.69 88 ALA A O 1
ATOM 753 N N . ILE A 1 89 ? 16.631 -2.217 -14.205 1.00 85.94 89 ILE A N 1
ATOM 754 C CA . ILE A 1 89 ? 16.025 -0.881 -14.108 1.00 85.94 89 ILE A CA 1
ATOM 755 C C . ILE A 1 89 ? 14.529 -0.975 -14.407 1.00 85.94 89 ILE A C 1
ATOM 757 O O . ILE A 1 89 ? 13.731 -0.454 -13.640 1.00 85.94 89 ILE A O 1
ATOM 761 N N . ASP A 1 90 ? 14.138 -1.696 -15.457 1.00 85.38 90 ASP A N 1
ATOM 762 C CA . ASP A 1 90 ? 12.727 -1.855 -15.814 1.00 85.38 90 ASP A CA 1
ATOM 763 C C . ASP A 1 90 ? 11.927 -2.530 -14.682 1.00 85.38 90 ASP A C 1
ATOM 765 O O . ASP A 1 90 ? 10.838 -2.075 -14.330 1.00 85.38 90 ASP A O 1
ATOM 769 N N . VAL A 1 91 ? 12.490 -3.568 -14.050 1.00 91.00 91 VAL A N 1
ATOM 770 C CA . VAL A 1 91 ? 11.862 -4.259 -12.911 1.00 91.00 91 VAL A CA 1
ATOM 771 C C . VAL A 1 91 ? 11.679 -3.326 -11.714 1.00 91.00 91 VAL A C 1
ATOM 773 O O . VAL A 1 91 ? 10.577 -3.254 -11.166 1.00 91.00 91 VAL A O 1
ATOM 776 N N . ILE A 1 92 ? 12.731 -2.617 -11.291 1.00 90.25 92 ILE A N 1
ATOM 777 C CA . ILE A 1 92 ? 12.647 -1.724 -10.127 1.00 90.25 92 ILE A CA 1
ATOM 778 C C . ILE A 1 92 ? 11.779 -0.491 -10.417 1.00 90.25 92 ILE A C 1
ATOM 780 O O . ILE A 1 92 ? 11.087 -0.026 -9.518 1.00 90.25 92 ILE A O 1
ATOM 784 N N . SER A 1 93 ? 11.738 0.000 -11.661 1.00 86.12 93 SER A N 1
ATOM 785 C CA . SER A 1 93 ? 10.841 1.085 -12.073 1.00 86.12 93 SER A CA 1
ATOM 786 C C . SER A 1 93 ? 9.376 0.658 -12.025 1.00 86.12 93 SER A C 1
ATOM 788 O O . SER A 1 93 ? 8.553 1.413 -11.517 1.00 86.12 93 SER A O 1
ATOM 790 N N . ASN A 1 94 ? 9.042 -0.566 -12.455 1.00 88.06 94 ASN A N 1
ATOM 791 C CA . ASN A 1 94 ? 7.689 -1.104 -12.277 1.00 88.06 94 ASN A CA 1
ATOM 792 C C . ASN A 1 94 ? 7.322 -1.203 -10.783 1.00 88.06 94 ASN A C 1
ATOM 794 O O . ASN A 1 94 ? 6.221 -0.821 -10.395 1.00 88.06 94 ASN A O 1
ATOM 798 N N . ILE A 1 95 ? 8.258 -1.663 -9.939 1.00 91.88 95 ILE A N 1
ATOM 799 C CA . ILE A 1 95 ? 8.090 -1.727 -8.474 1.00 91.88 95 ILE A CA 1
ATOM 800 C C . ILE A 1 95 ? 7.826 -0.348 -7.881 1.00 91.88 95 ILE A C 1
ATOM 802 O O . ILE A 1 95 ? 6.880 -0.182 -7.115 1.00 91.88 95 ILE A O 1
ATOM 806 N N . ARG A 1 96 ? 8.633 0.643 -8.251 1.00 88.88 96 ARG A N 1
ATOM 807 C CA . ARG A 1 96 ? 8.481 2.017 -7.782 1.00 88.88 96 ARG A CA 1
ATOM 808 C C . ARG A 1 96 ? 7.139 2.614 -8.197 1.00 88.88 96 ARG A C 1
ATOM 810 O O . ARG A 1 96 ? 6.464 3.191 -7.352 1.00 88.88 96 ARG A O 1
ATOM 817 N N . HIS A 1 97 ? 6.739 2.422 -9.451 1.00 85.75 97 HIS A N 1
ATOM 818 C CA . HIS A 1 97 ? 5.453 2.909 -9.931 1.00 85.75 97 HIS A CA 1
ATOM 819 C C . HIS A 1 97 ? 4.288 2.327 -9.119 1.00 85.75 97 HIS A C 1
ATOM 821 O O . HIS A 1 97 ? 3.402 3.060 -8.692 1.00 85.75 97 HIS A O 1
ATOM 827 N N . GLU A 1 98 ? 4.309 1.024 -8.826 1.00 88.56 98 GLU A N 1
ATOM 828 C CA . GLU A 1 98 ? 3.283 0.409 -7.980 1.00 88.56 98 GLU A CA 1
ATOM 829 C C . GLU A 1 98 ? 3.222 1.057 -6.586 1.00 88.56 98 GLU A C 1
ATOM 831 O O . GLU A 1 98 ? 2.143 1.335 -6.076 1.00 88.56 98 GLU A O 1
ATOM 836 N N . VAL A 1 99 ? 4.371 1.377 -5.987 1.00 88.25 99 VAL A N 1
ATOM 837 C CA . VAL A 1 99 ? 4.434 2.071 -4.688 1.00 88.25 99 VAL A CA 1
ATOM 838 C C . VAL A 1 99 ? 3.896 3.502 -4.758 1.00 88.25 99 VAL A C 1
ATOM 840 O O . VAL A 1 99 ? 3.329 4.003 -3.785 1.00 88.25 99 VAL A O 1
ATOM 843 N N . GLU A 1 100 ? 4.064 4.181 -5.890 1.00 84.50 100 GLU A N 1
ATOM 844 C CA . GLU A 1 100 ? 3.545 5.533 -6.107 1.00 84.50 100 GLU A CA 1
ATOM 845 C C . GLU A 1 100 ? 2.013 5.563 -6.214 1.00 84.50 100 GLU A C 1
ATOM 847 O O . GLU A 1 100 ? 1.412 6.558 -5.811 1.00 84.50 100 GLU A O 1
ATOM 852 N N . ARG A 1 101 ? 1.374 4.464 -6.640 1.00 84.88 101 ARG A N 1
ATOM 853 C CA . ARG A 1 101 ? -0.095 4.331 -6.695 1.00 84.88 101 ARG A CA 1
ATOM 854 C C . ARG A 1 101 ? -0.768 4.228 -5.325 1.00 84.88 101 ARG A C 1
ATOM 856 O O . ARG A 1 101 ? -1.967 4.465 -5.227 1.00 84.88 101 ARG A O 1
ATOM 863 N N . HIS A 1 102 ? -0.010 3.914 -4.275 1.00 85.75 102 HIS A N 1
ATOM 864 C CA . HIS A 1 102 ? -0.515 3.750 -2.909 1.00 85.75 102 HIS A CA 1
ATOM 865 C C . HIS A 1 102 ? 0.228 4.675 -1.923 1.00 85.75 102 HIS A C 1
ATOM 867 O O . HIS A 1 102 ? 0.918 4.203 -1.015 1.00 85.75 102 HIS A O 1
ATOM 873 N N . PRO A 1 103 ? 0.133 6.011 -2.082 1.00 82.81 103 PRO A N 1
ATOM 874 C CA . PRO A 1 103 ? 0.968 6.963 -1.346 1.00 82.81 103 PRO A CA 1
ATOM 875 C C . PRO A 1 103 ? 0.662 7.040 0.156 1.00 82.81 103 PRO A C 1
ATOM 877 O O . PRO A 1 103 ? 1.530 7.451 0.927 1.00 82.81 103 PRO A O 1
ATOM 880 N N . THR A 1 104 ? -0.546 6.663 0.573 1.00 85.00 104 THR A N 1
ATOM 881 C CA . THR A 1 104 ? -1.020 6.747 1.962 1.00 85.00 104 THR A CA 1
ATOM 882 C C . THR A 1 104 ? -0.874 5.441 2.740 1.00 85.00 104 THR A C 1
ATOM 884 O O . THR A 1 104 ? -0.875 5.459 3.971 1.00 85.00 104 THR A O 1
ATOM 887 N N . SER A 1 105 ? -0.683 4.318 2.043 1.00 90.69 105 SER A N 1
ATOM 888 C CA . SER A 1 105 ? -0.556 2.999 2.660 1.00 90.69 105 SER A CA 1
ATOM 889 C C . SER A 1 105 ? 0.703 2.911 3.536 1.00 90.69 105 SER A C 1
ATOM 891 O O . SER A 1 105 ? 1.825 3.079 3.034 1.00 90.69 105 SER A O 1
ATOM 893 N N . PRO A 1 106 ? 0.571 2.587 4.839 1.00 89.81 106 PRO A N 1
ATOM 894 C CA . PRO A 1 106 ? 1.713 2.371 5.722 1.00 89.81 106 PRO A CA 1
ATOM 895 C C . PRO A 1 106 ? 2.719 1.336 5.198 1.00 89.81 106 PRO A C 1
ATOM 897 O O . PRO A 1 106 ? 3.931 1.534 5.342 1.00 89.81 106 PRO A O 1
ATOM 900 N N . PHE A 1 107 ? 2.252 0.252 4.564 1.00 93.69 107 PHE A N 1
ATOM 901 C CA . PHE A 1 107 ? 3.128 -0.746 3.951 1.00 93.69 107 PHE A CA 1
ATOM 902 C C . PHE A 1 107 ? 3.989 -0.128 2.849 1.00 93.69 107 PHE A C 1
ATOM 904 O O . PHE A 1 107 ? 5.218 -0.248 2.894 1.00 93.69 107 PHE A O 1
ATOM 911 N N . PHE A 1 108 ? 3.373 0.569 1.895 1.00 93.25 108 PHE A N 1
ATOM 912 C CA . PHE A 1 108 ? 4.078 1.153 0.756 1.00 93.25 108 PHE A CA 1
ATOM 913 C C . PHE A 1 108 ? 5.005 2.303 1.165 1.00 93.25 108 PHE A C 1
ATOM 915 O O . PHE A 1 108 ? 6.129 2.388 0.665 1.00 93.25 108 PHE A O 1
ATOM 922 N N . ILE A 1 109 ? 4.609 3.119 2.148 1.00 91.06 109 ILE A N 1
ATOM 923 C CA . ILE A 1 109 ? 5.481 4.136 2.755 1.00 91.06 109 ILE A CA 1
ATOM 924 C C . ILE A 1 109 ? 6.740 3.483 3.339 1.00 91.06 109 ILE A C 1
ATOM 926 O O . ILE A 1 109 ? 7.852 3.954 3.089 1.00 91.06 109 ILE A O 1
ATOM 930 N N . SER A 1 110 ? 6.589 2.376 4.076 1.00 91.00 110 SER A N 1
ATOM 931 C CA . SER A 1 110 ? 7.732 1.663 4.661 1.00 91.00 110 SER A CA 1
ATOM 932 C C . SER A 1 110 ? 8.653 1.053 3.598 1.00 91.00 110 SER A C 1
ATOM 934 O O . SER A 1 110 ? 9.871 1.035 3.768 1.00 91.00 110 SER A O 1
ATOM 936 N N . LEU A 1 111 ? 8.081 0.588 2.484 1.00 93.56 111 LEU A N 1
ATOM 937 C CA . LEU A 1 111 ? 8.805 -0.078 1.406 1.00 93.56 111 LEU A CA 1
ATOM 938 C C . LEU A 1 111 ? 9.583 0.909 0.521 1.00 93.56 111 LEU A C 1
ATOM 940 O O . LEU A 1 111 ? 10.653 0.574 0.009 1.00 93.56 111 LEU A O 1
ATOM 944 N N . ARG A 1 112 ? 9.074 2.138 0.372 1.00 92.50 112 ARG A N 1
ATOM 945 C CA . ARG A 1 112 ? 9.621 3.179 -0.511 1.00 92.50 112 ARG A CA 1
ATOM 946 C C . ARG A 1 112 ? 11.110 3.431 -0.285 1.00 92.50 112 ARG A C 1
ATOM 948 O O . ARG A 1 112 ? 11.872 3.476 -1.245 1.00 92.50 112 ARG A O 1
ATOM 955 N N . LYS A 1 113 ? 11.547 3.554 0.973 1.00 90.25 113 LYS A N 1
ATOM 956 C CA . LYS A 1 113 ? 12.954 3.850 1.299 1.00 90.25 113 LYS A CA 1
ATOM 957 C C . LYS A 1 113 ? 13.910 2.767 0.786 1.00 90.25 113 LYS A C 1
ATOM 959 O O . LYS A 1 113 ? 14.973 3.089 0.255 1.00 90.25 113 LYS A O 1
ATOM 964 N N . ASP A 1 114 ? 13.532 1.500 0.930 1.00 92.31 114 ASP A N 1
ATOM 965 C CA . ASP A 1 114 ? 14.359 0.366 0.508 1.00 92.31 114 ASP A CA 1
ATOM 966 C C . ASP A 1 114 ? 14.397 0.227 -1.021 1.00 92.31 114 ASP A C 1
ATOM 968 O O . ASP A 1 114 ? 15.441 -0.114 -1.592 1.00 92.31 114 ASP A O 1
ATOM 972 N N . ILE A 1 115 ? 13.278 0.537 -1.686 1.00 93.06 115 ILE A N 1
ATOM 973 C CA . ILE A 1 115 ? 13.179 0.583 -3.149 1.00 93.06 115 ILE A CA 1
ATOM 974 C C . ILE A 1 115 ? 14.073 1.685 -3.708 1.00 93.06 115 ILE A C 1
ATOM 976 O O . ILE A 1 115 ? 14.917 1.384 -4.547 1.00 93.06 115 ILE A O 1
ATOM 980 N N . GLU A 1 116 ? 13.952 2.924 -3.218 1.00 89.88 116 GLU A N 1
ATOM 981 C CA . GLU A 1 116 ? 14.754 4.054 -3.710 1.00 89.88 116 GLU A CA 1
ATOM 982 C C . GLU A 1 116 ? 16.248 3.811 -3.506 1.00 89.88 116 GLU A C 1
ATOM 984 O O . GLU A 1 116 ? 17.054 4.027 -4.409 1.00 89.88 116 GLU A O 1
ATOM 989 N N . ARG A 1 117 ? 16.635 3.258 -2.351 1.00 90.62 117 ARG A N 1
ATOM 990 C CA . ARG A 1 117 ? 18.027 2.865 -2.119 1.00 90.62 117 ARG A CA 1
ATOM 991 C C . ARG A 1 117 ? 18.505 1.833 -3.142 1.00 90.62 117 ARG A C 1
ATOM 993 O O . ARG A 1 117 ? 19.605 1.955 -3.673 1.00 90.62 117 ARG A O 1
ATOM 1000 N N . THR A 1 118 ? 17.697 0.809 -3.415 1.00 91.12 118 THR A N 1
ATOM 1001 C CA . THR A 1 118 ? 18.044 -0.245 -4.381 1.00 91.12 118 THR A CA 1
ATOM 1002 C C . THR A 1 118 ? 18.096 0.298 -5.811 1.00 91.12 118 THR A C 1
ATOM 1004 O O . THR A 1 118 ? 18.969 -0.102 -6.581 1.00 91.12 118 THR A O 1
ATOM 1007 N N . TYR A 1 119 ? 17.212 1.238 -6.148 1.00 88.00 119 TYR A N 1
ATOM 1008 C CA . TYR A 1 119 ? 17.198 1.948 -7.422 1.00 88.00 119 TYR A CA 1
ATOM 1009 C C . TYR A 1 119 ? 18.475 2.772 -7.630 1.00 88.00 119 TYR A C 1
ATOM 1011 O O . TYR A 1 119 ? 19.151 2.604 -8.645 1.00 88.00 119 TYR A O 1
ATOM 1019 N N . GLU A 1 120 ? 18.861 3.599 -6.656 1.00 86.62 120 GLU A N 1
ATOM 1020 C CA . GLU A 1 120 ? 20.070 4.425 -6.757 1.00 86.62 120 GLU A CA 1
ATOM 1021 C C . GLU A 1 120 ? 21.348 3.574 -6.796 1.00 86.62 120 GLU A C 1
ATOM 1023 O O . GLU A 1 120 ? 22.239 3.816 -7.613 1.00 86.62 120 GLU A O 1
ATOM 1028 N N . GLU A 1 121 ? 21.426 2.505 -5.997 1.00 87.06 121 GLU A N 1
ATOM 1029 C CA . GLU A 1 121 ? 22.540 1.552 -6.071 1.00 87.06 121 GLU A CA 1
ATOM 1030 C C . GLU A 1 121 ? 22.652 0.903 -7.461 1.00 87.06 121 GLU A C 1
ATOM 1032 O O . GLU A 1 121 ? 23.758 0.753 -7.989 1.00 87.06 121 GLU A O 1
ATOM 1037 N N . LEU A 1 122 ? 21.522 0.539 -8.075 1.00 86.88 122 LEU A N 1
ATOM 1038 C CA . LEU A 1 122 ? 21.486 -0.023 -9.424 1.00 86.88 122 LEU A CA 1
ATOM 1039 C C . LEU A 1 122 ? 21.882 1.009 -10.490 1.00 86.88 122 LEU A C 1
ATOM 1041 O O . LEU A 1 122 ? 22.566 0.661 -11.455 1.00 86.88 122 LEU A O 1
ATOM 1045 N N . ARG A 1 123 ? 21.483 2.273 -10.314 1.00 80.06 123 ARG A N 1
ATOM 1046 C CA . ARG A 1 123 ? 21.803 3.381 -11.223 1.00 80.06 123 ARG A CA 1
ATOM 1047 C C . ARG A 1 123 ? 23.298 3.703 -11.234 1.00 80.06 123 ARG A C 1
ATOM 1049 O O . ARG A 1 123 ? 23.860 3.937 -12.305 1.00 80.06 123 ARG A O 1
ATOM 1056 N N . LEU A 1 124 ? 23.940 3.694 -10.065 1.00 82.44 124 LEU A N 1
ATOM 1057 C CA . LEU A 1 124 ? 25.368 3.994 -9.908 1.00 82.44 124 LEU A CA 1
ATOM 1058 C C . LEU A 1 124 ? 26.278 2.846 -10.378 1.00 82.44 124 LEU A C 1
ATOM 1060 O O . LEU A 1 124 ? 27.419 3.078 -10.782 1.00 82.44 124 LEU A O 1
ATOM 1064 N N . ARG A 1 125 ? 25.797 1.598 -10.339 1.00 78.69 125 ARG A N 1
ATOM 1065 C CA . ARG A 1 125 ? 26.582 0.414 -10.721 1.00 78.69 125 ARG A CA 1
ATOM 1066 C C . ARG A 1 125 ? 26.530 0.135 -12.228 1.00 78.69 125 ARG A C 1
ATOM 1068 O O . ARG A 1 125 ? 25.551 0.400 -12.925 1.00 78.69 125 ARG A O 1
ATOM 1075 N N . LYS A 1 126 ? 27.609 -0.463 -12.749 1.00 76.94 126 LYS A N 1
ATOM 1076 C CA . LYS A 1 126 ? 27.684 -0.939 -14.147 1.00 76.94 126 LYS A CA 1
ATOM 1077 C C . LYS A 1 126 ? 27.103 -2.345 -14.339 1.00 76.94 126 LYS A C 1
ATOM 1079 O O . LYS A 1 126 ? 26.699 -2.676 -15.449 1.00 76.94 126 LYS A O 1
ATOM 1084 N N . ILE A 1 127 ? 27.048 -3.150 -13.275 1.00 80.81 127 ILE A N 1
ATOM 1085 C CA . ILE A 1 127 ? 26.597 -4.549 -13.296 1.00 80.81 127 ILE A CA 1
ATOM 1086 C C . ILE A 1 127 ? 25.452 -4.782 -12.306 1.00 80.81 127 ILE A C 1
ATOM 1088 O O . ILE A 1 127 ? 25.376 -4.118 -11.270 1.00 80.81 127 ILE A O 1
ATOM 1092 N N . VAL A 1 128 ? 24.586 -5.746 -12.620 1.00 85.19 128 VAL A N 1
ATOM 1093 C CA . VAL A 1 128 ? 23.526 -6.222 -11.719 1.00 85.19 128 VAL A CA 1
ATOM 1094 C C . VAL A 1 128 ? 24.114 -7.287 -10.805 1.00 85.19 128 VAL A C 1
ATOM 1096 O O . VAL A 1 128 ? 24.721 -8.241 -11.285 1.00 85.19 128 VAL A O 1
ATOM 1099 N N . THR A 1 129 ? 23.943 -7.134 -9.494 1.00 88.75 129 THR A N 1
ATOM 1100 C CA . THR A 1 129 ? 24.398 -8.135 -8.525 1.00 88.75 129 THR A CA 1
ATOM 1101 C C . THR A 1 129 ? 23.260 -9.070 -8.138 1.00 88.75 129 THR A C 1
ATOM 1103 O O . THR A 1 129 ? 22.088 -8.690 -8.157 1.00 88.75 129 THR A O 1
ATOM 1106 N N . GLU A 1 130 ? 23.606 -10.289 -7.728 1.00 90.31 130 GLU A N 1
ATOM 1107 C CA . GLU A 1 130 ? 22.628 -11.263 -7.235 1.00 90.31 130 GLU A CA 1
ATOM 1108 C C . GLU A 1 130 ? 21.814 -10.704 -6.057 1.00 90.31 130 GLU A C 1
ATOM 1110 O O . GLU A 1 130 ? 20.599 -10.863 -5.999 1.00 90.31 130 GLU A O 1
ATOM 1115 N N . ASP A 1 131 ? 22.465 -9.955 -5.166 1.00 92.12 131 ASP A N 1
ATOM 1116 C CA . ASP A 1 131 ? 21.807 -9.250 -4.065 1.00 92.12 131 ASP A CA 1
ATOM 1117 C C . ASP A 1 131 ? 20.730 -8.251 -4.540 1.00 92.12 131 ASP A C 1
ATOM 1119 O O . ASP A 1 131 ? 19.635 -8.205 -3.981 1.00 92.12 131 ASP A O 1
ATOM 1123 N N . THR A 1 132 ? 20.988 -7.494 -5.613 1.00 91.69 132 THR A N 1
ATOM 1124 C CA . THR A 1 132 ? 19.996 -6.573 -6.189 1.00 91.69 132 THR A CA 1
ATOM 1125 C C . THR A 1 132 ? 18.793 -7.342 -6.733 1.00 91.69 132 THR A C 1
ATOM 1127 O O . THR A 1 132 ? 17.654 -6.935 -6.511 1.00 91.69 132 THR A O 1
ATOM 1130 N N . ILE A 1 133 ? 19.025 -8.489 -7.381 1.00 93.25 133 ILE A N 1
ATOM 1131 C CA . ILE A 1 133 ? 17.955 -9.371 -7.871 1.00 93.25 133 ILE A CA 1
ATOM 1132 C C . ILE A 1 133 ? 17.120 -9.910 -6.707 1.00 93.25 133 ILE A C 1
ATOM 1134 O O . ILE A 1 133 ? 15.891 -9.840 -6.754 1.00 93.25 133 ILE A O 1
ATOM 1138 N N . ARG A 1 134 ? 17.766 -10.393 -5.638 1.00 95.38 134 ARG A N 1
ATOM 1139 C CA . ARG A 1 134 ? 17.078 -10.888 -4.434 1.00 95.38 134 ARG A CA 1
ATOM 1140 C C . ARG A 1 134 ? 16.216 -9.801 -3.787 1.00 95.38 134 ARG A C 1
ATOM 1142 O O . ARG A 1 134 ? 15.078 -10.079 -3.413 1.00 95.38 134 ARG A O 1
ATOM 1149 N N . ARG A 1 135 ? 16.714 -8.562 -3.697 1.00 95.44 135 ARG A N 1
ATOM 1150 C CA . ARG A 1 135 ? 15.942 -7.417 -3.182 1.00 95.44 135 ARG A CA 1
ATOM 1151 C C . ARG A 1 135 ? 14.728 -7.095 -4.050 1.00 95.44 135 ARG A C 1
ATOM 1153 O O . ARG A 1 135 ? 13.629 -7.002 -3.515 1.00 95.44 135 ARG A O 1
ATOM 1160 N N . MET A 1 136 ? 14.896 -7.005 -5.372 1.00 94.88 136 MET A N 1
ATOM 1161 C CA . MET A 1 136 ? 13.779 -6.774 -6.302 1.00 94.88 136 MET A CA 1
ATOM 1162 C C . MET A 1 136 ? 12.703 -7.860 -6.193 1.00 94.88 136 MET A C 1
ATOM 1164 O O . MET A 1 136 ? 11.516 -7.543 -6.142 1.00 94.88 136 MET A O 1
ATOM 1168 N N . LEU A 1 137 ? 13.109 -9.131 -6.105 1.00 96.00 137 LEU A N 1
ATOM 1169 C CA . LEU A 1 137 ? 12.178 -10.244 -5.925 1.00 96.00 137 LEU A CA 1
ATOM 1170 C C . LEU A 1 137 ? 11.436 -10.149 -4.585 1.00 96.00 137 LEU A C 1
ATOM 1172 O O . LEU A 1 137 ? 10.219 -10.298 -4.556 1.00 96.00 137 LEU A O 1
ATOM 1176 N N . SER A 1 138 ? 12.144 -9.826 -3.500 1.00 96.94 138 SER A N 1
ATOM 1177 C CA . SER A 1 138 ? 11.546 -9.610 -2.176 1.00 96.94 138 SER A CA 1
ATOM 1178 C C . SER A 1 138 ? 10.509 -8.481 -2.185 1.00 96.94 138 SER A C 1
ATOM 1180 O O . SER A 1 138 ? 9.421 -8.632 -1.628 1.00 96.94 138 SER A O 1
ATOM 1182 N N . PHE A 1 139 ? 10.794 -7.364 -2.862 1.00 96.69 139 PHE A N 1
ATOM 1183 C CA . PHE A 1 139 ? 9.823 -6.278 -3.016 1.00 96.69 139 PHE A CA 1
ATOM 1184 C C . PHE A 1 139 ? 8.582 -6.741 -3.781 1.00 96.69 139 PHE A C 1
ATOM 1186 O O . PHE A 1 139 ? 7.468 -6.542 -3.298 1.00 96.69 139 PHE A O 1
ATOM 1193 N N . ALA A 1 140 ? 8.765 -7.416 -4.920 1.00 96.12 140 ALA A N 1
ATOM 1194 C CA . ALA A 1 140 ? 7.659 -7.926 -5.724 1.00 96.12 140 ALA A CA 1
ATOM 1195 C C . ALA A 1 140 ? 6.790 -8.931 -4.944 1.00 96.12 140 ALA A C 1
ATOM 1197 O O . ALA A 1 140 ? 5.568 -8.847 -4.979 1.00 96.12 140 ALA A O 1
ATOM 1198 N N . GLU A 1 141 ? 7.405 -9.840 -4.183 1.00 96.75 141 GLU A N 1
ATOM 1199 C CA . GLU A 1 141 ? 6.707 -10.819 -3.338 1.00 96.75 141 GLU A CA 1
ATOM 1200 C C . GLU A 1 141 ? 5.886 -10.163 -2.226 1.00 96.75 141 GLU A C 1
ATOM 1202 O O . GLU A 1 141 ? 4.756 -10.577 -1.954 1.00 96.75 141 GLU A O 1
ATOM 1207 N N . ARG A 1 142 ? 6.445 -9.140 -1.570 1.00 96.31 142 ARG A N 1
ATOM 1208 C CA . ARG A 1 142 ? 5.742 -8.391 -0.524 1.00 96.31 142 ARG A CA 1
ATOM 1209 C C . ARG A 1 142 ? 4.545 -7.637 -1.103 1.00 96.31 142 ARG A C 1
ATOM 1211 O O . ARG A 1 142 ? 3.476 -7.690 -0.506 1.00 96.31 142 ARG A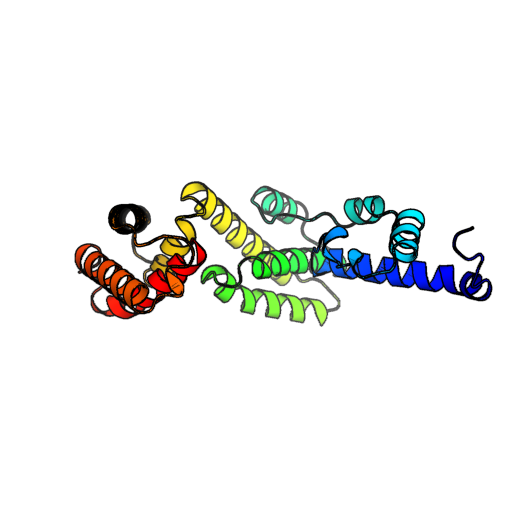 O 1
ATOM 1218 N N . ILE A 1 143 ? 4.713 -6.989 -2.257 1.00 96.06 143 ILE A N 1
ATOM 1219 C CA . ILE A 1 143 ? 3.637 -6.270 -2.955 1.00 96.06 143 ILE A CA 1
ATOM 1220 C C . ILE A 1 143 ? 2.541 -7.239 -3.414 1.00 96.06 143 ILE A C 1
ATOM 1222 O O . ILE A 1 143 ? 1.367 -6.998 -3.153 1.00 96.06 143 ILE A O 1
ATOM 1226 N N . ALA A 1 144 ? 2.900 -8.367 -4.030 1.00 95.81 144 ALA A N 1
ATOM 1227 C CA . ALA A 1 144 ? 1.923 -9.360 -4.474 1.00 95.81 144 ALA A CA 1
ATOM 1228 C C . ALA A 1 144 ? 1.112 -9.933 -3.297 1.00 95.81 144 ALA A C 1
ATOM 1230 O O . ALA A 1 144 ? -0.099 -10.113 -3.402 1.00 95.81 144 ALA A O 1
ATOM 1231 N N . ARG A 1 145 ? 1.763 -10.174 -2.149 1.00 95.62 145 ARG A N 1
ATOM 1232 C CA . ARG A 1 145 ? 1.079 -10.609 -0.922 1.00 95.62 145 ARG A CA 1
ATOM 1233 C C . ARG A 1 145 ? 0.109 -9.554 -0.399 1.00 95.62 145 ARG A C 1
ATOM 1235 O O . ARG A 1 145 ? -0.989 -9.915 0.004 1.00 95.62 145 ARG A O 1
ATOM 1242 N N . TRP A 1 146 ? 0.524 -8.289 -0.402 1.00 95.31 146 TRP A N 1
ATOM 1243 C CA . TRP A 1 146 ? -0.321 -7.163 -0.011 1.00 95.31 146 TRP A CA 1
ATOM 1244 C C . TRP A 1 146 ? -1.576 -7.093 -0.891 1.00 95.31 146 TRP A C 1
ATOM 1246 O O . TRP A 1 146 ? -2.680 -7.090 -0.363 1.00 95.31 146 TRP A O 1
ATOM 1256 N N . LYS A 1 147 ? -1.423 -7.179 -2.223 1.00 93.88 147 LYS A N 1
ATOM 1257 C CA . LYS A 1 147 ? -2.559 -7.158 -3.163 1.00 93.88 147 LYS A CA 1
ATOM 1258 C C . LYS A 1 147 ? -3.523 -8.320 -2.956 1.00 93.88 147 LYS A C 1
ATOM 1260 O O . LYS A 1 147 ? -4.730 -8.118 -2.970 1.00 93.88 147 LYS A O 1
ATOM 1265 N N . ARG A 1 148 ? -2.998 -9.530 -2.733 1.00 94.88 148 ARG A N 1
ATOM 1266 C CA . ARG A 1 148 ? -3.832 -10.697 -2.418 1.00 94.88 148 ARG A CA 1
ATOM 1267 C C . ARG A 1 148 ? -4.634 -10.469 -1.137 1.00 94.88 148 ARG A C 1
ATOM 1269 O O . ARG A 1 148 ? -5.816 -10.777 -1.083 1.00 94.88 148 ARG A O 1
ATOM 1276 N N . GLU A 1 149 ? -3.997 -9.930 -0.100 1.00 94.38 149 GLU A N 1
ATOM 1277 C CA . GLU A 1 149 ? -4.676 -9.658 1.167 1.00 94.38 149 GLU A CA 1
ATOM 1278 C C . GLU A 1 149 ? -5.737 -8.551 1.027 1.00 94.38 149 GLU A C 1
ATOM 1280 O O . GLU A 1 149 ? -6.798 -8.657 1.638 1.00 94.38 149 GLU A O 1
ATOM 1285 N N . GLU A 1 150 ? -5.484 -7.531 0.200 1.00 94.38 150 GLU A N 1
ATOM 1286 C CA . GLU A 1 150 ? -6.469 -6.506 -0.170 1.00 94.38 150 GLU A CA 1
ATOM 1287 C C . GLU A 1 150 ? -7.672 -7.110 -0.893 1.00 94.38 150 GLU A C 1
ATOM 1289 O O . GLU A 1 150 ? -8.812 -6.801 -0.549 1.00 94.38 150 GLU A O 1
ATOM 1294 N N . GLU A 1 151 ? -7.435 -8.000 -1.854 1.00 93.88 151 GLU A N 1
ATOM 1295 C CA . GLU A 1 151 ? -8.495 -8.688 -2.590 1.00 93.88 151 GLU A CA 1
ATOM 1296 C C . GLU A 1 151 ? -9.342 -9.585 -1.675 1.00 93.88 151 GLU A C 1
ATOM 1298 O O . GLU A 1 151 ? -10.568 -9.558 -1.751 1.00 93.88 151 GLU A O 1
ATOM 1303 N N . GLU A 1 152 ? -8.707 -10.325 -0.760 1.00 94.69 152 GLU A N 1
ATOM 1304 C CA . GLU A 1 152 ? -9.394 -11.179 0.218 1.00 94.69 152 GLU A CA 1
ATOM 1305 C C . GLU A 1 152 ? -10.263 -10.387 1.210 1.00 94.69 152 GLU A C 1
ATOM 1307 O O . GLU A 1 152 ? -11.328 -10.856 1.611 1.00 94.69 152 GLU A O 1
ATOM 1312 N N . ILE A 1 153 ? -9.790 -9.222 1.664 1.00 95.06 153 ILE A N 1
ATOM 1313 C CA . ILE A 1 153 ? -10.465 -8.416 2.696 1.00 95.06 153 ILE A CA 1
ATOM 1314 C C . ILE A 1 153 ? -11.494 -7.454 2.083 1.00 95.06 153 ILE A C 1
ATOM 1316 O O . ILE A 1 153 ? -12.512 -7.167 2.715 1.00 95.06 153 ILE A O 1
ATOM 1320 N N . GLY A 1 154 ? -11.244 -6.970 0.867 1.00 94.50 154 GLY A N 1
ATOM 1321 C CA . GLY A 1 154 ? -12.027 -5.942 0.187 1.00 94.50 154 GLY A CA 1
ATOM 1322 C C . GLY A 1 154 ? -11.355 -4.567 0.236 1.00 94.50 154 GLY A C 1
ATOM 1323 O O . GLY A 1 154 ? -10.868 -4.124 1.280 1.00 94.50 154 GLY A O 1
ATOM 1324 N N . ARG A 1 155 ? -11.360 -3.866 -0.906 1.00 90.38 155 ARG A N 1
ATOM 1325 C CA . ARG A 1 155 ? -10.693 -2.561 -1.097 1.00 90.38 155 ARG A CA 1
ATOM 1326 C C . ARG A 1 155 ? -11.209 -1.455 -0.176 1.00 90.38 155 ARG A C 1
ATOM 1328 O O . ARG A 1 155 ? -10.449 -0.582 0.215 1.00 90.38 155 ARG A O 1
ATOM 1335 N N . ASP A 1 156 ? -12.486 -1.497 0.183 1.00 90.56 156 ASP A N 1
ATOM 1336 C CA . ASP A 1 156 ? -13.126 -0.556 1.106 1.00 90.56 156 ASP A CA 1
ATOM 1337 C C . ASP A 1 156 ? -12.703 -0.784 2.568 1.00 90.56 156 ASP A C 1
ATOM 1339 O O . ASP A 1 156 ? -12.712 0.123 3.396 1.00 90.56 156 ASP A O 1
ATOM 1343 N N . LYS A 1 157 ? -12.286 -2.002 2.907 1.00 94.69 157 LYS A N 1
ATOM 1344 C CA . LYS A 1 157 ? -11.923 -2.386 4.277 1.00 94.69 157 LYS A CA 1
ATOM 1345 C C . LYS A 1 157 ? -10.422 -2.365 4.510 1.00 94.69 157 LYS A C 1
ATOM 1347 O O . LYS A 1 157 ? -9.968 -2.089 5.626 1.00 94.69 157 LYS A O 1
ATOM 1352 N N . TYR A 1 158 ? -9.651 -2.665 3.469 1.00 95.44 158 TYR A N 1
ATOM 1353 C CA . TYR A 1 158 ? -8.219 -2.890 3.579 1.00 95.44 158 TYR A CA 1
ATOM 1354 C C . TYR A 1 158 ? -7.430 -1.696 4.141 1.00 95.44 158 TYR A C 1
ATOM 1356 O O . TYR A 1 158 ? -6.612 -1.930 5.032 1.00 95.44 158 TYR A O 1
ATOM 1364 N N . PRO A 1 159 ? -7.693 -0.426 3.765 1.00 94.75 159 PRO A N 1
ATOM 1365 C CA . PRO A 1 159 ? -6.970 0.712 4.340 1.00 94.75 159 PRO A CA 1
ATOM 1366 C C . PRO A 1 159 ? -7.107 0.794 5.866 1.00 94.75 159 PRO A C 1
ATOM 1368 O O . PRO A 1 159 ? -6.142 1.061 6.582 1.00 94.75 159 PRO A O 1
ATOM 1371 N N . ILE A 1 160 ? -8.300 0.501 6.395 1.00 96.12 160 ILE A N 1
ATOM 1372 C CA . ILE A 1 160 ? -8.564 0.513 7.839 1.00 96.12 160 ILE A CA 1
ATOM 1373 C C . ILE A 1 160 ? -7.889 -0.684 8.515 1.00 96.12 160 ILE A C 1
ATOM 1375 O O . ILE A 1 160 ? -7.286 -0.544 9.584 1.00 96.12 160 ILE A O 1
ATOM 1379 N N . TYR A 1 161 ? -7.967 -1.860 7.889 1.00 97.06 161 TYR A N 1
ATOM 1380 C CA . TYR A 1 161 ? -7.269 -3.058 8.348 1.00 97.06 161 TYR A CA 1
ATOM 1381 C C . TYR A 1 161 ? -5.758 -2.809 8.462 1.00 97.06 161 TYR A C 1
ATOM 1383 O O . TYR A 1 161 ? -5.155 -3.054 9.511 1.00 97.06 161 TYR A O 1
ATOM 1391 N N . GLU A 1 162 ? -5.157 -2.248 7.416 1.00 96.00 162 GLU A N 1
ATOM 1392 C CA . GLU A 1 162 ? -3.742 -1.912 7.356 1.00 96.00 162 GLU A CA 1
ATOM 1393 C C . GLU A 1 162 ? -3.357 -0.859 8.407 1.00 96.00 162 GLU A C 1
ATOM 1395 O O . GLU A 1 162 ? -2.360 -1.020 9.120 1.00 96.00 162 GLU A O 1
ATOM 1400 N N . ALA A 1 163 ? -4.179 0.180 8.578 1.00 95.69 163 ALA A N 1
ATOM 1401 C CA . ALA A 1 163 ? -3.990 1.208 9.597 1.00 95.69 163 ALA A CA 1
ATOM 1402 C C . ALA A 1 163 ? -3.899 0.617 11.013 1.00 95.69 163 ALA A C 1
ATOM 1404 O O . ALA A 1 163 ? -3.055 1.045 11.805 1.00 95.69 163 ALA A O 1
ATOM 1405 N N . VAL A 1 164 ? -4.701 -0.406 11.325 1.00 96.75 164 VAL A N 1
ATOM 1406 C CA . VAL A 1 164 ? -4.619 -1.131 12.602 1.00 96.75 164 VAL A CA 1
ATOM 1407 C C . VAL A 1 164 ? -3.391 -2.041 12.652 1.00 96.75 164 VAL A C 1
ATOM 1409 O O . VAL A 1 164 ? -2.660 -2.027 13.645 1.00 96.75 164 VAL A O 1
ATOM 1412 N N . LYS A 1 165 ? -3.130 -2.829 11.600 1.00 96.38 165 LYS A N 1
ATOM 1413 C CA . LYS A 1 165 ? -2.008 -3.784 11.549 1.00 96.38 165 LYS A CA 1
ATOM 1414 C C . LYS A 1 165 ? -0.639 -3.109 11.603 1.00 96.38 165 LYS A C 1
ATOM 1416 O O . LYS A 1 165 ? 0.283 -3.700 12.161 1.00 96.38 165 LYS A O 1
ATOM 1421 N N . SER A 1 166 ? -0.510 -1.886 11.091 1.00 95.06 166 SER A N 1
ATOM 1422 C CA . SER A 1 166 ? 0.731 -1.105 11.165 1.00 95.06 166 SER A CA 1
ATOM 1423 C C . SER A 1 166 ? 1.126 -0.759 12.609 1.00 95.06 166 SER A C 1
ATOM 1425 O O . SER A 1 166 ? 2.308 -0.788 12.948 1.00 95.06 166 SER A O 1
ATOM 1427 N N . ILE A 1 167 ? 0.144 -0.524 13.486 1.00 95.88 167 ILE A N 1
ATOM 1428 C CA . ILE A 1 167 ? 0.358 -0.208 14.909 1.00 95.88 167 ILE A CA 1
ATOM 1429 C C . ILE A 1 167 ? 0.376 -1.484 15.759 1.00 95.88 167 ILE A C 1
ATOM 1431 O O . ILE A 1 167 ? 1.138 -1.605 16.722 1.00 95.88 167 ILE A O 1
ATOM 1435 N N . LEU A 1 168 ? -0.469 -2.457 15.411 1.00 96.00 168 LEU A N 1
ATOM 1436 C CA . LEU A 1 168 ? -0.666 -3.707 16.140 1.00 96.00 168 LEU A CA 1
ATOM 1437 C C . LEU A 1 168 ? -0.365 -4.939 15.263 1.00 96.00 168 LEU A C 1
ATOM 1439 O O . LEU A 1 168 ? -1.249 -5.771 15.031 1.00 96.00 168 LEU A O 1
ATOM 1443 N N . PRO A 1 169 ? 0.894 -5.147 14.832 1.00 93.88 169 PRO A N 1
ATOM 1444 C CA . PRO A 1 169 ? 1.239 -6.203 13.875 1.00 93.88 169 PRO A CA 1
ATOM 1445 C C . PRO A 1 169 ? 0.963 -7.616 14.403 1.00 93.88 169 PRO A C 1
ATOM 1447 O O . PRO A 1 169 ? 0.656 -8.522 13.627 1.00 93.88 169 PRO A O 1
ATOM 1450 N N . LYS A 1 170 ? 1.022 -7.803 15.728 1.00 94.81 170 LYS A N 1
ATOM 1451 C CA . LYS A 1 170 ? 0.817 -9.096 16.402 1.00 94.81 170 LYS A CA 1
ATOM 1452 C C . LYS A 1 170 ? -0.652 -9.460 16.633 1.00 94.81 170 LYS A C 1
ATOM 1454 O O . LYS A 1 170 ? -0.924 -10.559 17.105 1.00 94.81 170 LYS A O 1
ATOM 1459 N N . VAL A 1 171 ? -1.598 -8.559 16.364 1.00 95.19 171 VAL A N 1
ATOM 1460 C CA . VAL A 1 171 ? -3.019 -8.892 16.515 1.00 95.19 171 VAL A CA 1
ATOM 1461 C C . VAL A 1 171 ? -3.468 -9.781 15.355 1.00 95.19 171 VAL A C 1
ATOM 1463 O O . VAL A 1 171 ? -3.080 -9.551 14.207 1.00 95.19 171 VAL A O 1
ATOM 1466 N N . GLY A 1 172 ? -4.261 -10.809 15.675 1.00 95.44 172 GLY A N 1
ATOM 1467 C CA . GLY A 1 172 ? -4.802 -11.757 14.702 1.00 95.44 172 GLY A CA 1
ATOM 1468 C C . GLY A 1 172 ? -5.682 -11.081 13.649 1.00 95.44 172 GLY A C 1
ATOM 1469 O O . GLY A 1 172 ? -6.402 -10.131 13.962 1.00 95.44 172 GLY A O 1
ATOM 1470 N N . LYS A 1 173 ? -5.613 -11.588 12.413 1.00 94.94 173 LYS A N 1
ATOM 1471 C CA . LYS A 1 173 ? -6.312 -11.050 11.233 1.00 94.94 173 LYS A CA 1
ATOM 1472 C C . LYS A 1 173 ? -7.822 -10.935 11.475 1.00 94.94 173 LYS A C 1
ATOM 1474 O O . LYS A 1 173 ? -8.360 -9.836 11.368 1.00 94.94 173 LYS A O 1
ATOM 1479 N N . ASP A 1 174 ? -8.460 -12.006 11.945 1.00 96.12 174 ASP A N 1
ATOM 1480 C CA . ASP A 1 174 ? -9.918 -12.072 12.149 1.00 96.12 174 ASP A CA 1
ATOM 1481 C C . ASP A 1 174 ? -10.441 -11.019 13.129 1.00 96.12 174 ASP A C 1
ATOM 1483 O O . ASP A 1 174 ? -11.501 -10.432 12.926 1.00 96.12 174 ASP A O 1
ATOM 1487 N N . ARG A 1 175 ? -9.667 -10.714 14.178 1.00 96.69 175 ARG A N 1
ATOM 1488 C CA . ARG A 1 175 ? -10.037 -9.687 15.162 1.00 96.69 175 ARG A CA 1
ATOM 1489 C C . ARG A 1 175 ? -10.058 -8.292 14.543 1.00 96.69 175 ARG A C 1
ATOM 1491 O O . ARG A 1 175 ? -10.911 -7.484 14.900 1.00 96.69 175 ARG A O 1
ATOM 1498 N N . VAL A 1 176 ? -9.108 -8.000 13.654 1.00 97.56 176 VAL A N 1
ATOM 1499 C CA . VAL A 1 176 ? -9.057 -6.708 12.961 1.00 97.56 176 VAL A CA 1
ATOM 1500 C C . VAL A 1 176 ? -10.178 -6.624 11.931 1.00 97.56 176 VAL A C 1
ATOM 1502 O O . VAL A 1 176 ? -10.863 -5.610 11.901 1.00 97.56 176 VAL A O 1
ATOM 1505 N N . ILE A 1 177 ? -10.418 -7.687 11.158 1.00 97.38 177 ILE A N 1
ATOM 1506 C CA . ILE A 1 177 ? -11.520 -7.739 10.183 1.00 97.38 177 ILE A CA 1
ATOM 1507 C C . ILE A 1 177 ? -12.866 -7.511 10.881 1.00 97.38 177 ILE A C 1
ATOM 1509 O O . ILE A 1 177 ? -13.603 -6.608 10.494 1.00 97.38 177 ILE A O 1
ATOM 1513 N N . LEU A 1 178 ? -13.131 -8.220 11.985 1.00 97.75 178 LEU A N 1
ATOM 1514 C CA . LEU A 1 178 ? -14.350 -8.032 12.777 1.00 97.75 178 LEU A CA 1
ATOM 1515 C C . LEU A 1 178 ? -14.510 -6.582 13.255 1.00 97.75 178 LEU A C 1
ATOM 1517 O O . LEU A 1 178 ? -15.615 -6.040 13.236 1.00 97.75 178 LEU A O 1
ATOM 1521 N N . PHE A 1 179 ? -13.418 -5.944 13.686 1.00 98.00 179 PHE A N 1
ATOM 1522 C CA . PHE A 1 179 ? -13.442 -4.533 14.066 1.00 98.00 179 PHE A CA 1
ATOM 1523 C C . PHE A 1 179 ? -13.801 -3.630 12.886 1.00 98.00 179 PHE A C 1
ATOM 1525 O O . PHE A 1 179 ? -14.660 -2.766 13.044 1.00 98.00 179 PHE A O 1
ATOM 1532 N N . VAL A 1 180 ? -13.179 -3.832 11.722 1.00 97.50 180 VAL A N 1
ATOM 1533 C CA . VAL A 1 180 ? -13.443 -3.032 10.518 1.00 97.50 180 VAL A CA 1
ATOM 1534 C C . VAL A 1 180 ? -14.903 -3.168 10.085 1.00 97.50 180 VAL A C 1
ATOM 1536 O O . VAL A 1 180 ? -15.576 -2.157 9.890 1.00 97.50 180 VAL A O 1
ATOM 1539 N N . ASP A 1 181 ? -15.423 -4.395 10.029 1.00 97.00 181 ASP A N 1
ATOM 1540 C CA . ASP A 1 181 ? -16.816 -4.669 9.664 1.00 97.00 181 ASP A CA 1
ATOM 1541 C C . ASP A 1 181 ? -17.806 -4.014 10.630 1.00 97.00 181 ASP A C 1
ATOM 1543 O O . ASP A 1 181 ? -18.779 -3.374 10.212 1.00 97.00 181 ASP A O 1
ATOM 1547 N N . THR A 1 182 ? -17.543 -4.140 11.933 1.00 97.50 182 THR A N 1
ATOM 1548 C CA . THR A 1 182 ? -18.383 -3.542 12.978 1.00 97.50 182 THR A CA 1
ATOM 1549 C C . THR A 1 182 ? -18.342 -2.018 12.894 1.00 97.50 182 THR A C 1
ATOM 1551 O O . THR A 1 182 ? -19.385 -1.368 12.982 1.00 97.50 182 THR A O 1
ATOM 1554 N N . LEU A 1 183 ? -17.157 -1.446 12.662 1.00 97.25 183 LEU A N 1
ATOM 1555 C CA . LEU A 1 183 ? -16.943 -0.008 12.546 1.00 97.25 183 LEU A CA 1
ATOM 1556 C C . LEU A 1 183 ? -17.698 0.593 11.369 1.00 97.25 183 LEU A C 1
ATOM 1558 O O . LEU A 1 183 ? -18.478 1.527 11.563 1.00 97.25 183 LEU A O 1
ATOM 1562 N N . LEU A 1 184 ? -17.500 0.045 10.172 1.00 95.81 184 LEU A N 1
ATOM 1563 C CA . LEU A 1 184 ? -18.158 0.531 8.963 1.00 95.81 184 LEU A CA 1
ATOM 1564 C C . LEU A 1 184 ? -19.676 0.392 9.071 1.00 95.81 184 LEU A C 1
ATOM 1566 O O . LEU A 1 184 ? -20.405 1.351 8.820 1.00 95.81 184 LEU A O 1
ATOM 1570 N N . SER A 1 185 ? -20.162 -0.760 9.542 1.00 96.00 185 SER A N 1
ATOM 1571 C CA . SER A 1 185 ? -21.595 -0.988 9.753 1.00 96.00 185 SER A CA 1
ATOM 1572 C C . SER A 1 185 ? -22.202 0.021 10.730 1.00 96.00 185 SER A C 1
ATOM 1574 O O . SER A 1 185 ? -23.300 0.529 10.506 1.00 96.00 185 SER A O 1
ATOM 1576 N N . HIS A 1 186 ? -21.498 0.324 11.822 1.00 96.75 186 HIS A N 1
ATOM 1577 C CA . HIS A 1 186 ? -21.956 1.261 12.846 1.00 96.75 186 HIS A CA 1
ATOM 1578 C C . HIS A 1 186 ? -21.986 2.708 12.348 1.00 96.75 186 HIS A C 1
ATOM 1580 O O . HIS A 1 186 ? -22.982 3.406 12.542 1.00 96.75 186 HIS A O 1
ATOM 1586 N N . LEU A 1 187 ? -20.926 3.157 11.672 1.00 95.94 187 LEU A N 1
ATOM 1587 C CA . LEU A 1 187 ? -20.855 4.514 11.128 1.00 95.94 187 LEU A CA 1
ATOM 1588 C C . LEU A 1 187 ? -21.876 4.737 10.000 1.00 95.94 187 LEU A C 1
ATOM 1590 O O . LEU A 1 187 ? -22.517 5.790 9.972 1.00 95.94 187 LEU A O 1
ATOM 1594 N N . ASN A 1 188 ? -22.091 3.735 9.140 1.00 94.06 188 ASN A N 1
ATOM 1595 C CA . ASN A 1 188 ? -23.121 3.771 8.099 1.00 94.06 188 ASN A CA 1
ATOM 1596 C C . ASN A 1 188 ? -24.531 3.850 8.693 1.00 94.06 188 ASN A C 1
ATOM 1598 O O . ASN A 1 188 ? -25.312 4.712 8.300 1.00 94.06 188 ASN A O 1
ATOM 1602 N N . LYS A 1 189 ? -24.850 3.026 9.702 1.00 95.88 189 LYS A N 1
ATOM 1603 C CA . LYS A 1 189 ? -26.149 3.088 10.402 1.00 95.88 189 LYS A CA 1
ATOM 1604 C C . LYS A 1 189 ? -26.409 4.445 11.056 1.00 95.88 189 LYS A C 1
ATOM 1606 O O . LYS A 1 189 ? -27.555 4.871 11.143 1.00 95.88 189 LYS A O 1
ATOM 1611 N N . LYS A 1 190 ? -25.356 5.126 11.516 1.00 95.12 190 LYS A N 1
ATOM 1612 C CA . LYS A 1 190 ? -25.439 6.482 12.077 1.00 95.12 190 LYS A CA 1
ATOM 1613 C C . LYS A 1 190 ? -25.467 7.592 11.018 1.00 95.12 190 LYS A C 1
ATOM 1615 O O . LYS A 1 190 ? -25.557 8.757 11.397 1.00 95.12 190 LYS A O 1
ATOM 1620 N N . GLY A 1 191 ? -25.372 7.261 9.729 1.00 93.81 191 GLY A N 1
ATOM 1621 C CA . GLY A 1 191 ? -25.350 8.238 8.640 1.00 93.81 191 GLY A CA 1
ATOM 1622 C C . GLY A 1 191 ? -24.137 9.170 8.691 1.00 93.81 191 GLY A C 1
ATOM 1623 O O . GLY A 1 191 ? -24.252 10.337 8.333 1.00 93.81 191 GLY A O 1
ATOM 1624 N N . LEU A 1 192 ? -22.993 8.693 9.197 1.00 94.62 192 LEU A N 1
ATOM 1625 C CA . LEU A 1 192 ? -21.791 9.516 9.389 1.00 94.62 192 LEU A CA 1
ATOM 1626 C C . LEU A 1 192 ? -20.798 9.458 8.216 1.00 94.62 192 LEU A C 1
ATOM 1628 O O . LEU A 1 192 ? -19.848 10.233 8.216 1.00 94.62 192 LEU A O 1
ATOM 1632 N N . LEU A 1 193 ? -21.010 8.560 7.248 1.00 92.19 193 LEU A N 1
ATOM 1633 C CA . LEU A 1 193 ? -20.141 8.329 6.084 1.00 92.19 193 LEU A CA 1
ATOM 1634 C C . LEU A 1 193 ? -20.819 8.771 4.776 1.00 92.19 193 LEU A C 1
ATOM 1636 O O . LEU A 1 193 ? -20.950 7.993 3.838 1.00 92.19 193 LEU A O 1
ATOM 1640 N N . PHE A 1 194 ? -21.316 10.007 4.734 1.00 90.81 194 PHE A N 1
ATOM 1641 C CA . PHE A 1 194 ? -21.856 10.613 3.510 1.00 90.81 194 PHE A CA 1
ATOM 1642 C C . PHE A 1 194 ? -20.760 11.372 2.752 1.00 90.81 194 PHE A C 1
ATOM 1644 O O . PHE A 1 194 ? -19.796 11.826 3.361 1.00 90.81 194 PHE A O 1
ATOM 1651 N N . GLU A 1 195 ? -20.912 11.567 1.445 1.00 90.12 195 GLU A N 1
ATOM 1652 C CA . GLU A 1 195 ? -19.919 12.278 0.629 1.00 90.12 195 GLU A CA 1
ATOM 1653 C C . GLU A 1 195 ? -19.563 13.659 1.220 1.00 90.12 195 GLU A C 1
ATOM 1655 O O . GLU A 1 195 ? -20.432 14.477 1.529 1.00 90.12 195 GLU A O 1
ATOM 1660 N N . GLY A 1 196 ? -18.268 13.918 1.421 1.00 89.56 196 GLY A N 1
ATOM 1661 C CA . GLY A 1 196 ? -17.784 15.182 1.981 1.00 89.56 196 GLY A CA 1
ATOM 1662 C C . GLY A 1 196 ? -17.951 15.337 3.498 1.00 89.56 196 GLY A C 1
ATOM 1663 O O . GLY A 1 196 ? -17.718 16.430 4.028 1.00 89.56 196 GLY A O 1
ATOM 1664 N N . TRP A 1 197 ? -18.294 14.273 4.237 1.00 93.62 197 TRP A N 1
ATOM 1665 C CA . TRP A 1 197 ? -18.364 14.299 5.705 1.00 93.62 197 TRP A CA 1
ATOM 1666 C C . TRP A 1 197 ? -17.063 14.798 6.357 1.00 93.62 197 TRP A C 1
ATOM 1668 O O . TRP A 1 197 ? -17.105 15.422 7.424 1.00 93.62 197 TRP A O 1
ATOM 1678 N N . GLN A 1 198 ? -15.906 14.597 5.706 1.00 91.50 198 GLN A N 1
ATOM 1679 C CA . GLN A 1 198 ? -14.609 15.068 6.198 1.00 91.50 198 GLN A CA 1
ATOM 1680 C C . GLN A 1 198 ? -14.521 16.603 6.256 1.00 91.50 198 GLN A C 1
ATOM 1682 O O . GLN A 1 198 ? -13.712 17.145 7.007 1.00 91.50 198 GLN A O 1
ATOM 1687 N N . GLN A 1 199 ? -15.350 17.336 5.514 1.00 92.44 199 GLN A N 1
ATOM 1688 C CA . GLN A 1 199 ? -15.324 18.803 5.532 1.00 92.44 199 GLN A CA 1
ATOM 1689 C C . GLN A 1 199 ? -16.068 19.388 6.739 1.00 92.44 199 GLN A C 1
ATOM 1691 O O . GLN A 1 199 ? -15.806 20.514 7.163 1.00 92.44 199 GLN A O 1
ATOM 1696 N N . GLN A 1 200 ? -16.963 18.613 7.358 1.00 94.75 200 GLN A N 1
ATOM 1697 C CA . GLN A 1 200 ? -17.765 19.079 8.483 1.00 94.75 200 GLN A CA 1
ATOM 1698 C C . GLN A 1 200 ? -17.068 18.789 9.817 1.00 94.75 200 GLN A C 1
ATOM 1700 O O . GLN A 1 200 ? -16.980 17.644 10.269 1.00 94.75 200 GLN A O 1
ATOM 1705 N N . ARG A 1 201 ? -16.604 19.847 10.499 1.00 94.94 201 ARG A N 1
ATOM 1706 C CA . ARG A 1 201 ? -15.885 19.751 11.787 1.00 94.94 201 ARG A CA 1
ATOM 1707 C C . ARG A 1 201 ? -16.644 18.926 12.833 1.00 94.94 201 ARG A C 1
ATOM 1709 O O . ARG A 1 201 ? -16.035 18.099 13.515 1.00 94.94 201 ARG A O 1
ATOM 1716 N N . ASP A 1 202 ? -17.953 19.131 12.948 1.00 95.81 202 ASP A N 1
ATOM 1717 C CA . ASP A 1 202 ? -18.778 18.431 13.937 1.00 95.81 202 ASP A CA 1
ATOM 1718 C C . ASP A 1 202 ? -18.936 16.946 13.609 1.00 95.81 202 ASP A C 1
ATOM 1720 O O . ASP A 1 202 ? -18.862 16.104 14.508 1.00 95.81 202 ASP A O 1
ATOM 1724 N N . VAL A 1 203 ? -19.077 16.601 12.327 1.00 95.38 203 VAL A N 1
ATOM 1725 C CA . VAL A 1 203 ? -19.163 15.205 11.879 1.00 95.38 203 VAL A CA 1
ATOM 1726 C C . VAL A 1 203 ? -17.832 14.497 12.094 1.00 95.38 203 VAL A C 1
ATOM 1728 O O . VAL A 1 203 ? -17.810 13.426 12.697 1.00 95.38 203 VAL A O 1
ATOM 1731 N N . ARG A 1 204 ? -16.702 15.132 11.756 1.00 95.88 204 ARG A N 1
ATOM 1732 C CA . ARG A 1 204 ? -15.364 14.605 12.075 1.00 95.88 204 ARG A CA 1
ATOM 1733 C C . ARG A 1 204 ? -15.195 14.295 13.558 1.00 95.88 204 ARG A C 1
ATOM 1735 O O . ARG A 1 204 ? -14.667 13.241 13.911 1.00 95.88 204 ARG A O 1
ATOM 1742 N N . ARG A 1 205 ? -15.639 15.203 14.434 1.00 96.31 205 ARG A N 1
ATOM 1743 C CA . ARG A 1 205 ? -15.576 15.0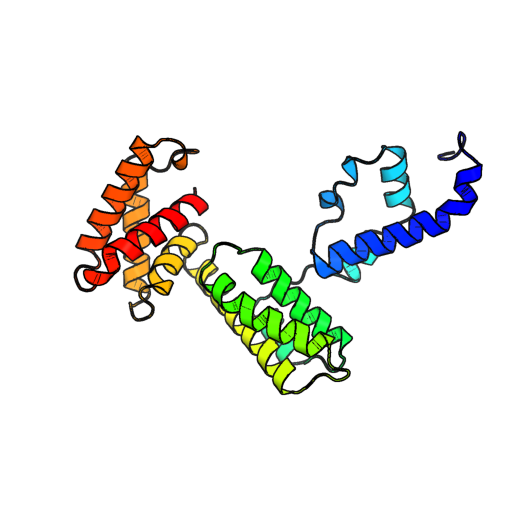01 15.888 1.00 96.31 205 ARG A CA 1
ATOM 1744 C C . ARG A 1 205 ? -16.430 13.808 16.322 1.00 96.31 205 ARG A C 1
ATOM 1746 O O . ARG A 1 205 ? -15.963 13.017 17.140 1.00 96.31 205 ARG A O 1
ATOM 1753 N N . LYS A 1 206 ? -17.638 13.660 15.766 1.00 96.88 206 LYS A N 1
ATOM 1754 C CA . LYS A 1 206 ? -18.513 12.503 16.019 1.00 96.88 206 LYS A CA 1
ATOM 1755 C C . LYS A 1 206 ? -17.848 11.203 15.568 1.00 96.88 206 LYS A C 1
ATOM 1757 O O . LYS A 1 206 ? -17.697 10.307 16.390 1.00 96.88 206 LYS A O 1
ATOM 1762 N N . VAL A 1 207 ? -17.353 11.135 14.330 1.00 96.88 207 VAL A N 1
ATOM 1763 C CA . VAL A 1 207 ? -16.660 9.954 13.783 1.00 96.88 207 VAL A CA 1
ATOM 1764 C C . VAL A 1 207 ? -15.469 9.551 14.658 1.00 96.88 207 VAL A C 1
ATOM 1766 O O . VAL A 1 207 ? -15.377 8.393 15.059 1.00 96.88 207 VAL A O 1
ATOM 1769 N N . LYS A 1 208 ? -14.606 10.497 15.059 1.00 97.19 208 LYS A N 1
ATOM 1770 C CA . LYS A 1 208 ? -13.500 10.220 15.999 1.00 97.19 208 LYS A CA 1
ATOM 1771 C C . LYS A 1 208 ? -13.983 9.651 17.336 1.00 97.19 208 LYS A C 1
ATOM 1773 O O . LYS A 1 208 ? -13.359 8.736 17.874 1.00 97.19 208 LYS A O 1
ATOM 1778 N N . GLY A 1 209 ? -15.083 10.182 17.872 1.00 97.25 209 GLY A N 1
ATOM 1779 C CA . GLY A 1 209 ? -15.712 9.679 19.093 1.00 97.25 209 GLY A CA 1
ATOM 1780 C C . GLY A 1 209 ? -16.169 8.225 18.959 1.00 97.25 209 GLY A C 1
ATOM 1781 O O . GLY A 1 209 ? -15.822 7.398 19.801 1.00 97.25 209 GLY A O 1
ATOM 1782 N N . GLU A 1 210 ? -16.871 7.899 17.874 1.00 97.62 210 GLU A N 1
ATOM 1783 C CA . GLU A 1 210 ? -17.348 6.537 17.596 1.00 97.62 210 GLU A CA 1
ATOM 1784 C C . GLU A 1 210 ? -16.191 5.547 17.395 1.00 97.62 210 GLU A C 1
ATOM 1786 O O . GLU A 1 210 ? -16.194 4.468 17.993 1.00 97.62 210 GLU A O 1
ATOM 1791 N N . ILE A 1 211 ? -15.157 5.933 16.632 1.00 97.44 211 ILE A N 1
ATOM 1792 C CA . ILE A 1 211 ? -13.933 5.132 16.460 1.00 97.44 211 ILE A CA 1
ATOM 1793 C C . ILE A 1 211 ? -13.301 4.849 17.825 1.00 97.44 211 ILE A C 1
ATOM 1795 O O . ILE A 1 211 ? -12.986 3.701 18.139 1.00 97.44 211 ILE A O 1
ATOM 1799 N N . ARG A 1 212 ? -13.134 5.878 18.668 1.00 97.38 212 ARG A N 1
ATOM 1800 C CA . ARG A 1 212 ? -12.513 5.736 19.993 1.00 97.38 212 ARG A CA 1
ATOM 1801 C C . ARG A 1 212 ? -13.288 4.774 20.890 1.00 97.38 212 ARG A C 1
ATOM 1803 O O . ARG A 1 212 ? -12.670 3.927 21.531 1.00 97.38 212 ARG A O 1
ATOM 1810 N N . ILE A 1 213 ? -14.615 4.902 20.949 1.00 96.69 213 ILE A N 1
ATOM 1811 C CA . ILE A 1 213 ? -15.478 4.031 21.764 1.00 96.69 213 ILE A CA 1
ATOM 1812 C C . ILE A 1 213 ? -15.303 2.570 21.340 1.00 96.69 213 ILE A C 1
ATOM 1814 O O . ILE A 1 213 ? -15.114 1.689 22.180 1.00 96.69 213 ILE A O 1
ATOM 1818 N N . MET A 1 214 ? -15.297 2.320 20.035 1.00 96.56 214 MET A N 1
ATOM 1819 C CA . MET A 1 214 ? -15.194 0.972 19.489 1.00 96.56 214 MET A CA 1
ATOM 1820 C C . MET A 1 214 ? -13.798 0.375 19.652 1.00 96.56 214 MET A C 1
ATOM 1822 O O . MET A 1 214 ? -13.676 -0.788 20.032 1.00 96.56 214 MET A O 1
ATOM 1826 N N . LEU A 1 215 ? -12.744 1.180 19.496 1.00 96.88 215 LEU A N 1
ATOM 1827 C CA . LEU A 1 215 ? -11.381 0.770 19.829 1.00 96.88 215 LEU A CA 1
ATOM 1828 C C . LEU A 1 215 ? -11.240 0.414 21.317 1.00 96.88 215 LEU A C 1
ATOM 1830 O O . LEU A 1 215 ? -10.632 -0.601 21.646 1.00 96.88 215 LEU A O 1
ATOM 1834 N N . LEU A 1 216 ? -11.824 1.201 22.228 1.00 95.69 216 LEU A N 1
ATOM 1835 C CA . LEU A 1 216 ? -11.794 0.911 23.668 1.00 95.69 216 LEU A CA 1
ATOM 1836 C C . LEU A 1 216 ? -12.544 -0.378 24.025 1.00 95.69 216 LEU A C 1
ATOM 1838 O O . LEU A 1 216 ? -12.124 -1.088 24.939 1.00 95.69 216 LEU A O 1
ATOM 1842 N N . SER A 1 217 ? -13.627 -0.678 23.307 1.00 95.44 217 SER A N 1
ATOM 1843 C CA . SER A 1 217 ? -14.391 -1.915 23.469 1.00 95.44 217 SER A CA 1
ATOM 1844 C C . SER A 1 217 ? -13.620 -3.127 22.933 1.00 95.44 217 SER A C 1
ATOM 1846 O O . SER A 1 217 ? -13.387 -4.093 23.661 1.00 95.44 217 SER A O 1
ATOM 1848 N N . MET A 1 218 ? -13.151 -3.056 21.685 1.00 94.75 218 MET A N 1
ATOM 1849 C CA . MET A 1 218 ? -12.596 -4.205 20.967 1.00 94.75 218 MET A CA 1
ATOM 1850 C C . MET A 1 218 ? -11.096 -4.411 21.161 1.00 94.75 218 MET A C 1
ATOM 1852 O O . MET A 1 218 ? -10.622 -5.513 20.902 1.00 94.75 218 MET A O 1
ATOM 1856 N N . PHE A 1 219 ? -10.348 -3.408 21.633 1.00 95.31 219 PHE A N 1
ATOM 1857 C CA . PHE A 1 219 ? -8.895 -3.447 21.867 1.00 95.31 219 PHE A CA 1
ATOM 1858 C C . PHE A 1 219 ? -8.518 -2.975 23.278 1.00 95.31 219 PHE A C 1
ATOM 1860 O O . PHE A 1 219 ? -7.490 -2.325 23.484 1.00 95.31 219 PHE A O 1
ATOM 1867 N N . ARG A 1 220 ? -9.332 -3.321 24.283 1.00 91.56 220 ARG A N 1
ATOM 1868 C CA . ARG A 1 220 ? -9.099 -2.949 25.691 1.00 91.56 220 ARG A CA 1
ATOM 1869 C C . ARG A 1 220 ? -7.712 -3.354 26.209 1.00 91.56 220 ARG A C 1
ATOM 1871 O O . ARG A 1 220 ? -7.109 -2.617 26.985 1.00 91.56 220 ARG A O 1
ATOM 1878 N N . ASP A 1 221 ? -7.182 -4.487 25.748 1.00 93.31 221 ASP A N 1
ATOM 1879 C CA . ASP A 1 221 ? -5.838 -4.988 26.073 1.00 93.31 221 ASP A CA 1
ATOM 1880 C C . ASP A 1 221 ? -4.699 -4.160 25.447 1.00 93.31 221 ASP A C 1
ATOM 1882 O O . ASP A 1 221 ? -3.536 -4.351 25.795 1.00 93.31 221 ASP A O 1
ATOM 1886 N N . LYS A 1 222 ? -5.013 -3.232 24.536 1.00 94.31 222 LYS A N 1
ATOM 1887 C CA . LYS A 1 222 ? -4.066 -2.341 23.845 1.00 94.31 222 LYS A CA 1
ATOM 1888 C C . LYS A 1 222 ? -4.297 -0.871 24.200 1.00 94.31 222 LYS A C 1
ATOM 1890 O O . LYS A 1 222 ? -4.052 0.012 23.383 1.00 94.31 222 LYS A O 1
ATOM 1895 N N . ARG A 1 223 ? -4.747 -0.591 25.431 1.00 90.31 223 ARG A N 1
ATOM 1896 C CA . ARG A 1 223 ? -5.148 0.756 25.884 1.00 90.31 223 ARG A CA 1
ATOM 1897 C C . ARG A 1 223 ? -4.103 1.848 25.619 1.00 90.31 223 ARG A C 1
ATOM 1899 O O . ARG A 1 223 ? -4.476 2.954 25.245 1.00 90.31 223 ARG A O 1
ATOM 1906 N N . SER A 1 224 ? -2.814 1.534 25.759 1.00 94.62 224 SER A N 1
ATOM 1907 C CA . SER A 1 224 ? -1.706 2.471 25.508 1.00 94.62 224 SER A CA 1
ATOM 1908 C C . SER A 1 224 ? -1.562 2.905 24.044 1.00 94.62 224 SER A C 1
ATOM 1910 O O . SER A 1 224 ? -0.859 3.869 23.767 1.00 94.62 224 SER A O 1
ATOM 1912 N N . LYS A 1 225 ? -2.217 2.210 23.107 1.00 96.12 225 LYS A N 1
ATOM 1913 C CA . LYS A 1 225 ? -2.169 2.475 21.663 1.00 96.12 225 LYS A CA 1
ATOM 1914 C C . LYS A 1 225 ? -3.463 3.065 21.103 1.00 96.12 225 LYS A C 1
ATOM 1916 O O . LYS A 1 225 ? -3.540 3.305 19.906 1.00 96.12 225 LYS A O 1
ATOM 1921 N N . ILE A 1 226 ? -4.475 3.316 21.937 1.00 95.81 226 ILE A N 1
ATOM 1922 C CA . ILE A 1 226 ? -5.808 3.746 21.478 1.00 95.81 226 ILE A CA 1
ATOM 1923 C C . ILE A 1 226 ? -5.772 5.096 20.762 1.00 95.81 226 ILE A C 1
ATOM 1925 O O . ILE A 1 226 ? -6.446 5.249 19.749 1.00 95.81 226 ILE A O 1
ATOM 1929 N N . ASP A 1 227 ? -4.994 6.059 21.258 1.00 95.19 227 ASP A N 1
ATOM 1930 C CA . ASP A 1 227 ? -4.899 7.381 20.627 1.00 95.19 227 ASP A CA 1
ATOM 1931 C C . ASP A 1 227 ? -4.255 7.285 19.235 1.00 95.19 227 ASP A C 1
ATOM 1933 O O . ASP A 1 227 ? -4.779 7.833 18.267 1.00 95.19 227 ASP A O 1
ATOM 1937 N N . GLU A 1 228 ? -3.177 6.505 19.122 1.00 96.50 228 GLU A N 1
ATOM 1938 C CA . GLU A 1 228 ? -2.479 6.229 17.861 1.00 96.50 228 GLU A CA 1
ATOM 1939 C C . GLU A 1 228 ? -3.388 5.489 16.864 1.00 96.50 228 GLU A C 1
ATOM 1941 O O . GLU A 1 228 ? -3.499 5.882 15.703 1.00 96.50 228 GLU A O 1
ATOM 1946 N N . LEU A 1 229 ? -4.100 4.457 17.333 1.00 96.75 229 LEU A N 1
ATOM 1947 C CA . LEU A 1 229 ? -5.063 3.695 16.534 1.00 96.75 229 LEU A CA 1
ATOM 1948 C C . LEU A 1 229 ? -6.208 4.572 16.042 1.00 96.75 229 LEU A C 1
ATOM 1950 O O . LEU A 1 229 ? -6.596 4.458 14.886 1.00 96.75 229 LEU A O 1
ATOM 1954 N N . MET A 1 230 ? -6.736 5.448 16.896 1.00 97.25 230 MET A N 1
ATOM 1955 C CA . MET A 1 230 ? -7.845 6.326 16.537 1.00 97.25 230 MET A CA 1
ATOM 1956 C C . MET A 1 230 ? -7.449 7.282 15.413 1.00 97.25 230 MET A C 1
ATOM 1958 O O . MET A 1 230 ? -8.177 7.375 14.430 1.00 97.25 230 MET A O 1
ATOM 1962 N N . GLU A 1 231 ? -6.286 7.933 15.504 1.00 96.06 231 GLU A N 1
ATOM 1963 C CA . GLU A 1 231 ? -5.814 8.830 14.440 1.00 96.06 231 GLU A CA 1
ATOM 1964 C C . GLU A 1 231 ? -5.437 8.079 13.153 1.00 96.06 231 GLU A C 1
ATOM 1966 O O . GLU A 1 231 ? -5.612 8.608 12.055 1.00 96.06 231 GLU A O 1
ATOM 1971 N N . SER A 1 232 ? -4.924 6.851 13.259 1.00 94.81 232 SER A N 1
ATOM 1972 C CA . SER A 1 232 ? -4.609 6.009 12.096 1.00 94.81 232 SER A CA 1
ATOM 1973 C C . SER A 1 232 ? -5.877 5.551 11.366 1.00 94.81 232 SER A C 1
ATOM 1975 O O . SER A 1 232 ? -6.031 5.796 10.172 1.00 94.81 232 SER A O 1
ATOM 1977 N N . VAL A 1 233 ? -6.838 4.987 12.103 1.00 96.31 233 VAL A N 1
ATOM 1978 C CA . VAL A 1 233 ? -8.132 4.534 11.570 1.00 96.31 233 VAL A CA 1
ATOM 1979 C C . VAL A 1 233 ? -8.945 5.699 11.012 1.00 96.31 233 VAL A C 1
ATOM 1981 O O . VAL A 1 233 ? -9.549 5.569 9.953 1.00 96.31 233 VAL A O 1
ATOM 1984 N N . PHE A 1 234 ? -8.944 6.851 11.689 1.00 96.00 234 PHE A N 1
ATOM 1985 C CA . PHE A 1 234 ? -9.643 8.043 11.211 1.00 96.00 234 PHE A CA 1
ATOM 1986 C C . PHE A 1 234 ? -9.103 8.535 9.864 1.00 96.00 234 PHE A C 1
ATOM 1988 O O . PHE A 1 234 ? -9.890 8.923 9.005 1.00 96.00 234 PHE A O 1
ATOM 1995 N N . ARG A 1 235 ? -7.776 8.515 9.673 1.00 93.19 235 ARG A N 1
ATOM 1996 C CA . ARG A 1 235 ? -7.158 8.877 8.389 1.00 93.19 235 ARG A CA 1
ATOM 1997 C C . ARG A 1 235 ? -7.537 7.889 7.291 1.00 93.19 235 ARG A C 1
ATOM 1999 O O . ARG A 1 235 ? -8.045 8.328 6.269 1.00 93.19 235 ARG A O 1
ATOM 2006 N N . ALA A 1 236 ? -7.403 6.589 7.552 1.00 93.12 236 ALA A N 1
ATOM 2007 C CA . ALA A 1 236 ? -7.756 5.548 6.588 1.00 93.12 236 ALA A CA 1
ATOM 2008 C C . ALA A 1 236 ? -9.236 5.590 6.170 1.00 93.12 236 ALA A C 1
ATOM 2010 O O . ALA A 1 236 ? -9.550 5.437 4.996 1.00 93.12 236 ALA A O 1
ATOM 2011 N N . LEU A 1 237 ? -10.153 5.865 7.105 1.00 92.31 237 LEU A N 1
ATOM 2012 C CA . LEU A 1 237 ? -11.575 6.061 6.791 1.00 92.31 237 LEU A CA 1
ATOM 2013 C C . LEU A 1 237 ? -11.810 7.210 5.805 1.00 92.31 237 LEU A C 1
ATOM 2015 O O . LEU A 1 237 ? -12.686 7.112 4.951 1.00 92.31 237 LEU A O 1
ATOM 2019 N N . GLY A 1 238 ? -11.035 8.290 5.917 1.00 85.38 238 GLY A N 1
ATOM 2020 C CA . GLY A 1 238 ? -11.136 9.436 5.017 1.00 85.38 238 GLY A CA 1
ATOM 2021 C C . GLY A 1 238 ? -10.692 9.149 3.581 1.00 85.38 238 GLY A C 1
ATOM 2022 O O . GLY A 1 238 ? -10.990 9.961 2.719 1.00 85.38 238 GLY A O 1
ATOM 2023 N N . GLU A 1 239 ? -10.001 8.035 3.331 1.00 77.69 239 GLU A N 1
ATOM 2024 C CA . GLU A 1 239 ? -9.521 7.626 2.000 1.00 77.69 239 GLU A CA 1
ATOM 2025 C C . GLU A 1 239 ? -10.484 6.658 1.298 1.00 77.69 239 GLU A C 1
ATOM 2027 O O . GLU A 1 239 ? -10.458 6.531 0.078 1.00 77.69 239 GLU A O 1
ATOM 2032 N N . VAL A 1 240 ? -11.330 5.974 2.072 1.00 75.75 240 VAL A N 1
ATOM 2033 C CA . VAL A 1 240 ? -12.309 4.986 1.591 1.00 75.75 240 VAL A CA 1
ATOM 2034 C C . VAL A 1 240 ? -13.630 5.639 1.152 1.00 75.75 240 VAL A C 1
ATOM 2036 O O . VAL A 1 240 ? -14.403 5.024 0.420 1.00 75.75 240 VAL A O 1
ATOM 2039 N N . THR A 1 241 ? -13.906 6.863 1.617 1.00 61.09 241 THR A N 1
ATOM 2040 C CA . THR A 1 241 ? -15.196 7.571 1.479 1.00 61.09 241 THR A CA 1
ATOM 2041 C C . THR A 1 241 ? -15.031 8.938 0.848 1.00 61.09 241 THR A C 1
ATOM 2043 O O . THR A 1 241 ? -15.950 9.344 0.112 1.00 61.09 241 THR A O 1
#

Sequence (241 aa):
DMLKGYPFLIDYLWDYTWLTKIYIAYHKKFEKVGIDELKIESLSKKTIKLIQETIDVREIEEKYPTVSIDEEYVRRLRRNPPRTRGAAIDVISNIRHEVERHPTSPFFISLRKDIERTYEELRLRKIVTEDTIRRMLSFAERIARWKREEEEIGRDKYPIYEAVKSILPKVGKDRVILFVDTLLSHLNKKGLLFEGWQQQRDVRRKVKGEIRIMLLSMFRDKRSKIDELMESVFRALGEVT

pLDDT: mean 84.88, std 13.56, range [44.84, 98.0]